Protein AF-A0A518BR42-F1 (afdb_monomer_lite)

pLDDT: mean 70.69, std 18.35, range [28.97, 94.81]

Structure (mmCIF, N/CA/C/O backbone):
data_AF-A0A518BR42-F1
#
_entry.id   AF-A0A518BR42-F1
#
loop_
_atom_site.group_PDB
_atom_site.id
_atom_site.type_symbol
_atom_site.label_atom_id
_atom_site.label_alt_id
_atom_site.label_comp_id
_atom_site.label_asym_id
_atom_site.label_entity_id
_atom_site.label_seq_id
_atom_site.pdbx_PDB_ins_code
_atom_site.Cartn_x
_atom_site.Cartn_y
_atom_site.Cartn_z
_atom_site.occupancy
_atom_site.B_iso_or_equiv
_atom_site.auth_seq_id
_atom_site.auth_comp_id
_atom_site.auth_asym_id
_atom_site.auth_atom_id
_atom_site.pdbx_PDB_model_num
ATOM 1 N N . MET A 1 1 ? -9.419 11.599 14.714 1.00 86.00 1 MET A N 1
ATOM 2 C CA . MET A 1 1 ? -9.204 10.206 15.109 1.00 86.00 1 MET A CA 1
ATOM 3 C C . MET A 1 1 ? -9.790 9.305 14.030 1.00 86.00 1 MET A C 1
ATOM 5 O O . MET A 1 1 ? -10.611 9.723 13.218 1.00 86.00 1 MET A O 1
ATOM 9 N N . LEU A 1 2 ? -9.273 8.090 13.933 1.00 90.69 2 LEU A N 1
ATOM 10 C CA . LEU A 1 2 ? -9.755 7.063 13.018 1.00 90.69 2 LEU A CA 1
ATOM 11 C C . LEU A 1 2 ? -10.076 5.840 13.858 1.00 90.69 2 LEU A C 1
ATOM 13 O O . LEU A 1 2 ? -9.297 5.489 14.736 1.00 90.69 2 LEU A O 1
ATOM 17 N N . ASN A 1 3 ? -11.188 5.174 13.595 1.00 94.81 3 ASN A N 1
ATOM 18 C CA . ASN A 1 3 ? -11.532 3.937 14.273 1.00 94.81 3 ASN A CA 1
ATOM 19 C C . ASN A 1 3 ? -11.554 2.803 13.255 1.00 94.81 3 ASN A C 1
ATOM 21 O O . ASN A 1 3 ? -12.390 2.790 12.351 1.00 94.81 3 ASN A O 1
ATOM 25 N N . LEU A 1 4 ? -10.633 1.852 13.381 1.00 93.62 4 LEU A N 1
ATOM 26 C CA . LEU A 1 4 ? -10.732 0.597 12.647 1.00 93.62 4 LEU A CA 1
ATOM 27 C C . LEU A 1 4 ? -11.960 -0.141 13.178 1.00 93.62 4 LEU A C 1
ATOM 29 O O . LEU A 1 4 ? -12.089 -0.277 14.386 1.00 93.62 4 LEU A O 1
ATOM 33 N N . ILE A 1 5 ? -12.854 -0.570 12.289 1.00 94.12 5 ILE A N 1
ATOM 34 C CA . ILE A 1 5 ? -14.054 -1.351 12.630 1.00 94.12 5 ILE A CA 1
ATOM 35 C C . ILE A 1 5 ? -13.811 -2.828 12.330 1.00 94.12 5 ILE A C 1
ATOM 37 O O . ILE A 1 5 ? -14.270 -3.716 13.049 1.00 94.12 5 ILE A O 1
ATOM 41 N N . ALA A 1 6 ? -13.124 -3.105 11.222 1.00 92.62 6 ALA A N 1
ATOM 42 C CA . ALA A 1 6 ? -12.854 -4.460 10.785 1.00 92.62 6 ALA A CA 1
ATOM 43 C C . ALA A 1 6 ? -11.711 -4.521 9.784 1.00 92.62 6 ALA A C 1
ATOM 45 O O . ALA A 1 6 ? -11.348 -3.525 9.161 1.00 92.62 6 ALA A O 1
ATOM 46 N N . SER A 1 7 ? -11.181 -5.718 9.568 1.00 92.50 7 SER A N 1
ATOM 47 C CA . SER A 1 7 ? -10.145 -5.947 8.557 1.00 92.50 7 SER A CA 1
ATOM 48 C C . SER A 1 7 ? -10.080 -7.398 8.099 1.00 92.50 7 SER A C 1
ATOM 50 O O . SER A 1 7 ? -10.305 -8.288 8.918 1.00 92.50 7 SER A O 1
ATOM 52 N N . SER A 1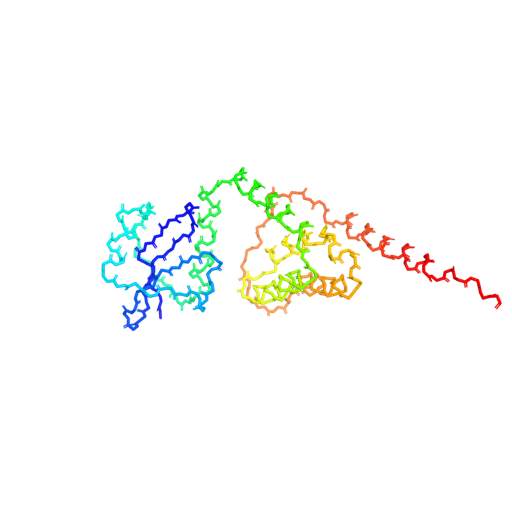 8 ? -9.637 -7.629 6.868 1.00 90.94 8 SER A N 1
ATOM 53 C CA . SER A 1 8 ? -9.153 -8.927 6.389 1.00 90.94 8 SER A CA 1
ATOM 54 C C . SER A 1 8 ? -7.619 -8.889 6.339 1.00 90.94 8 SER A C 1
ATOM 56 O O . SER A 1 8 ? -7.060 -8.246 5.447 1.00 90.94 8 SER A O 1
ATOM 58 N N . PRO A 1 9 ? -6.901 -9.544 7.274 1.00 84.31 9 PRO A N 1
ATOM 59 C CA . PRO A 1 9 ? -5.440 -9.592 7.238 1.00 84.31 9 PRO A CA 1
ATOM 60 C C . PRO A 1 9 ? -4.885 -10.288 5.989 1.00 84.31 9 PRO A C 1
ATOM 62 O O . PRO A 1 9 ? -3.830 -9.898 5.502 1.00 84.31 9 PRO A O 1
ATOM 65 N N . ALA A 1 10 ? -5.587 -11.283 5.438 1.00 79.75 10 ALA A N 1
ATOM 66 C CA . ALA A 1 10 ? -5.132 -12.008 4.251 1.00 79.75 10 ALA A CA 1
ATOM 67 C C . ALA A 1 10 ? -5.073 -11.097 3.012 1.00 79.75 10 ALA A C 1
ATOM 69 O O . ALA A 1 10 ? -4.060 -11.046 2.307 1.00 79.75 10 ALA A O 1
ATOM 70 N N . ASP A 1 11 ? -6.134 -10.320 2.793 1.00 82.50 11 ASP A N 1
ATOM 71 C CA . ASP A 1 11 ? -6.258 -9.429 1.634 1.00 82.50 11 ASP A CA 1
ATOM 72 C C . ASP A 1 11 ? -5.655 -8.044 1.901 1.00 82.50 11 ASP A C 1
ATOM 74 O O . ASP A 1 11 ? -5.312 -7.297 0.981 1.00 82.50 11 ASP A O 1
ATOM 78 N N . GLY A 1 12 ? -5.494 -7.698 3.179 1.00 82.69 12 GLY A N 1
ATOM 79 C CA . GLY A 1 12 ? -5.115 -6.370 3.639 1.00 82.69 12 GLY A CA 1
ATOM 80 C C . GLY A 1 12 ? -6.269 -5.371 3.617 1.00 82.69 12 GLY A C 1
ATOM 81 O O . GLY A 1 12 ? -6.022 -4.178 3.715 1.00 82.69 12 GLY A O 1
ATOM 82 N N . TRP A 1 13 ? -7.517 -5.787 3.440 1.00 91.12 13 TRP A N 1
ATOM 83 C CA . TRP A 1 13 ? -8.626 -4.833 3.395 1.00 91.12 13 TRP A CA 1
ATOM 84 C C . TRP A 1 13 ? -9.007 -4.383 4.805 1.00 91.12 13 TRP A C 1
ATOM 86 O O . TRP A 1 13 ? -8.859 -5.143 5.764 1.00 91.12 13 TRP A O 1
ATOM 96 N N . ALA A 1 14 ? -9.512 -3.161 4.946 1.00 91.88 14 ALA A N 1
ATOM 97 C CA . ALA A 1 14 ? -9.943 -2.624 6.233 1.00 91.88 14 ALA A CA 1
ATOM 98 C C . ALA A 1 14 ? -11.167 -1.723 6.100 1.00 91.88 14 ALA A C 1
ATOM 100 O O . ALA A 1 14 ? -11.315 -1.018 5.112 1.00 91.88 14 ALA A O 1
ATOM 101 N N . VAL A 1 15 ? -12.028 -1.730 7.111 1.00 93.50 15 VAL A N 1
ATOM 102 C CA . VAL A 1 15 ? -13.166 -0.819 7.238 1.00 93.50 15 VAL A CA 1
ATOM 103 C C . VAL A 1 15 ? -12.862 0.143 8.370 1.00 93.50 15 VAL A C 1
ATOM 105 O O . VAL A 1 15 ? -12.587 -0.292 9.490 1.00 93.50 15 VAL A O 1
ATOM 108 N N . VAL A 1 16 ? -12.901 1.440 8.083 1.00 93.50 16 VAL A N 1
ATOM 109 C CA . VAL A 1 16 ? -12.507 2.493 9.023 1.00 93.50 16 VAL A CA 1
ATOM 110 C C . VAL A 1 16 ? -13.598 3.541 9.109 1.00 93.50 16 VAL A C 1
ATOM 112 O O . VAL A 1 16 ? -14.197 3.890 8.098 1.00 93.50 16 VAL A O 1
ATOM 115 N N . ARG A 1 17 ? -13.841 4.042 10.317 1.00 94.44 17 ARG A N 1
ATOM 116 C CA . ARG A 1 17 ? -14.713 5.181 10.590 1.00 94.44 17 ARG A CA 1
ATOM 117 C C . ARG A 1 17 ? -13.880 6.405 10.950 1.00 94.44 17 ARG A C 1
ATOM 119 O O . ARG A 1 17 ? -13.029 6.314 11.833 1.00 94.44 17 ARG A O 1
ATOM 126 N N . ALA A 1 18 ? -14.118 7.525 10.283 1.00 90.19 18 ALA A N 1
ATOM 127 C CA . ALA A 1 18 ? -13.542 8.817 10.643 1.00 90.19 18 ALA A CA 1
ATOM 128 C C . ALA A 1 18 ? -14.384 9.530 11.721 1.00 90.19 18 ALA A C 1
ATOM 130 O O . ALA A 1 18 ? -15.493 9.101 12.044 1.00 90.19 18 ALA A O 1
ATOM 131 N N . ASP A 1 19 ? -13.846 10.601 12.312 1.00 86.62 19 ASP A N 1
ATOM 132 C CA . ASP A 1 19 ? -14.518 11.365 13.382 1.00 86.62 19 ASP A CA 1
ATOM 133 C C . ASP A 1 19 ? -15.851 11.987 12.958 1.00 86.62 19 ASP A C 1
ATOM 135 O O . ASP A 1 19 ? -16.748 12.150 13.781 1.00 86.62 19 ASP A O 1
ATOM 139 N N . ASP A 1 20 ? -15.983 12.332 11.680 1.00 87.44 20 ASP A N 1
ATOM 140 C CA . ASP A 1 20 ? -17.222 12.833 11.077 1.00 87.44 20 ASP A CA 1
ATOM 141 C C . ASP A 1 20 ? -18.300 11.743 10.925 1.00 87.44 20 ASP A C 1
ATOM 143 O O . ASP A 1 20 ? -19.424 12.025 10.508 1.00 87.44 20 ASP A O 1
ATOM 147 N N . GLY A 1 21 ? -17.981 10.502 11.304 1.00 87.44 21 GLY A N 1
ATOM 148 C CA . GLY A 1 21 ? -18.862 9.346 11.219 1.00 87.44 21 GLY A CA 1
ATOM 149 C C . GLY A 1 21 ? -18.829 8.646 9.863 1.00 87.44 21 GLY A C 1
ATOM 150 O O . GLY A 1 21 ? -19.491 7.615 9.715 1.00 87.44 21 GLY A O 1
ATOM 151 N N . GLU A 1 22 ? -18.055 9.145 8.897 1.00 90.38 22 GLU A N 1
ATOM 152 C CA . GLU A 1 22 ? -17.938 8.528 7.584 1.00 90.38 22 GLU A CA 1
ATOM 153 C C . GLU A 1 22 ? -17.231 7.175 7.689 1.00 90.38 22 GLU A C 1
ATOM 155 O O . GLU A 1 22 ? -16.214 7.031 8.372 1.00 90.38 22 GLU A O 1
ATOM 160 N N . VAL A 1 23 ? -17.787 6.161 7.023 1.00 92.38 23 VAL A N 1
ATOM 161 C CA . VAL A 1 23 ? -17.208 4.818 6.981 1.00 92.38 23 VAL A CA 1
ATOM 162 C C . VAL A 1 23 ? -16.651 4.557 5.594 1.00 92.38 23 VAL A C 1
ATOM 164 O O . VAL A 1 23 ? -17.379 4.631 4.609 1.00 92.38 23 VAL A O 1
ATOM 167 N N . SER A 1 24 ? -15.376 4.194 5.521 1.00 92.94 24 SER A N 1
ATOM 168 C CA . SER A 1 24 ? -14.690 3.917 4.262 1.00 92.94 24 SER A CA 1
ATOM 169 C C . SER A 1 24 ? -14.080 2.520 4.248 1.00 92.94 24 SER A C 1
ATOM 171 O O . SER A 1 24 ? -13.609 2.006 5.267 1.00 92.94 24 SER A O 1
ATOM 173 N N . LEU A 1 25 ? -14.056 1.922 3.061 1.00 91.12 25 LEU A N 1
ATOM 174 C CA . LEU A 1 25 ? -13.285 0.731 2.755 1.00 91.12 25 LEU A CA 1
ATOM 175 C C . LEU A 1 25 ? -11.897 1.136 2.273 1.00 91.12 25 LEU A C 1
ATOM 177 O O . LEU A 1 25 ? -11.736 1.946 1.361 1.00 91.12 25 LEU A O 1
ATOM 181 N N . LEU A 1 26 ? -10.895 0.521 2.878 1.00 88.00 26 LEU A N 1
ATOM 182 C CA . LEU A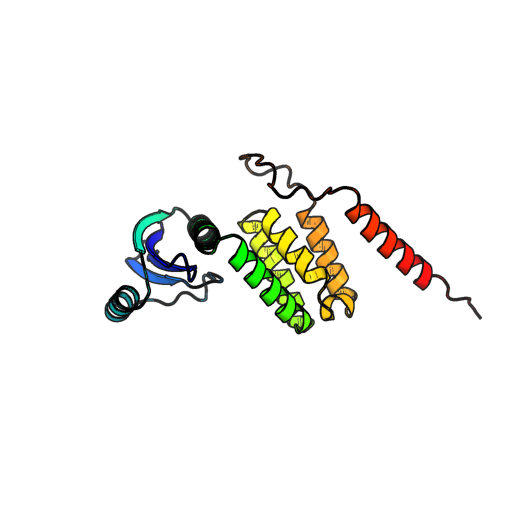 1 26 ? -9.496 0.705 2.559 1.00 88.00 26 LEU A CA 1
ATOM 183 C C . LEU A 1 26 ? -8.958 -0.560 1.913 1.00 88.00 26 LEU A C 1
ATOM 185 O O . LEU A 1 26 ? -9.146 -1.668 2.425 1.00 88.00 26 LEU A O 1
ATOM 189 N N . ARG A 1 27 ? -8.243 -0.380 0.806 1.00 84.88 27 ARG A N 1
ATOM 190 C CA . ARG A 1 27 ? -7.556 -1.451 0.088 1.00 84.88 27 ARG A CA 1
ATOM 191 C C . ARG A 1 27 ? -6.094 -1.050 -0.114 1.00 84.88 27 ARG A C 1
ATOM 193 O O . ARG A 1 27 ? -5.825 0.137 -0.296 1.00 84.88 27 ARG A O 1
ATOM 200 N N . PRO A 1 28 ? -5.143 -2.001 -0.092 1.00 77.69 28 PRO A N 1
ATOM 201 C CA . PRO A 1 28 ? -3.771 -1.726 -0.507 1.00 77.69 28 PRO A CA 1
ATOM 202 C C . PRO A 1 28 ? -3.760 -1.075 -1.904 1.00 77.69 28 PRO A C 1
ATOM 204 O O . PRO A 1 28 ? -4.494 -1.557 -2.769 1.00 77.69 28 PRO A O 1
ATOM 207 N N . PRO A 1 29 ? -2.947 -0.029 -2.154 1.00 75.19 29 PRO A N 1
ATOM 208 C CA . PRO A 1 29 ? -1.827 0.467 -1.342 1.00 75.19 29 PRO A CA 1
ATOM 209 C C . PRO A 1 29 ? -2.185 1.468 -0.220 1.00 75.19 29 PRO A C 1
ATOM 211 O O . PRO A 1 29 ? -1.276 2.035 0.379 1.00 75.19 29 PRO A O 1
ATOM 214 N N . TYR A 1 30 ? -3.468 1.632 0.118 1.00 77.56 30 TYR A N 1
ATOM 215 C CA . TYR A 1 30 ? -3.979 2.547 1.151 1.00 77.56 30 TYR A CA 1
ATOM 216 C C . TYR A 1 30 ? -3.712 4.027 0.864 1.00 77.56 30 TYR A C 1
ATOM 218 O O . TYR A 1 30 ? -3.384 4.798 1.773 1.00 77.56 30 TYR A O 1
ATOM 226 N N . ASP A 1 31 ? -3.873 4.430 -0.395 1.00 71.69 31 ASP A N 1
ATOM 227 C CA . ASP A 1 31 ? -3.895 5.847 -0.727 1.00 71.69 31 ASP A CA 1
ATOM 228 C C . ASP A 1 31 ? -5.136 6.500 -0.101 1.00 71.69 31 ASP A C 1
ATOM 230 O O . ASP A 1 31 ? -6.239 5.948 -0.100 1.00 71.69 31 ASP A O 1
ATOM 234 N N . SER A 1 32 ? -4.945 7.685 0.469 1.00 67.25 32 SER A N 1
ATOM 235 C CA . SER A 1 32 ? -6.038 8.499 0.982 1.00 67.25 32 SER A CA 1
ATOM 236 C C . SER A 1 32 ? -7.013 8.956 -0.105 1.00 67.25 32 SER A C 1
ATOM 238 O O . SER A 1 32 ? -8.184 9.158 0.208 1.00 67.25 32 SER A O 1
ATOM 240 N N . ALA A 1 33 ? -6.552 9.085 -1.354 1.00 70.25 33 ALA A N 1
ATOM 241 C CA . ALA A 1 33 ? -7.389 9.453 -2.493 1.00 70.25 33 ALA A CA 1
ATOM 242 C C . ALA A 1 33 ? -8.293 8.300 -2.966 1.00 70.25 33 ALA A C 1
ATOM 244 O O . ALA A 1 33 ? -9.379 8.547 -3.481 1.00 70.25 33 ALA A O 1
ATOM 245 N N . ASP A 1 34 ? -7.884 7.052 -2.726 1.00 69.44 34 ASP A N 1
ATOM 246 C CA . ASP A 1 34 ? -8.579 5.845 -3.195 1.00 69.44 34 ASP A CA 1
ATOM 247 C C . ASP A 1 34 ? -9.590 5.298 -2.169 1.00 69.44 34 ASP A C 1
ATOM 249 O O . ASP A 1 34 ? -9.994 4.132 -2.223 1.00 69.44 34 ASP A O 1
ATOM 253 N N . ARG A 1 35 ? -9.986 6.114 -1.184 1.00 78.69 35 ARG A N 1
ATOM 254 C CA . ARG A 1 35 ? -10.955 5.709 -0.161 1.00 78.69 35 ARG A CA 1
ATOM 255 C C . ARG A 1 35 ? -12.338 5.572 -0.781 1.00 78.69 35 ARG A C 1
ATOM 257 O O . ARG A 1 35 ? -12.889 6.524 -1.322 1.00 78.69 35 ARG A O 1
ATOM 264 N N . GLU A 1 36 ? -12.923 4.390 -0.635 1.00 85.75 36 GLU A N 1
ATOM 265 C CA . GLU A 1 36 ? -14.295 4.138 -1.063 1.00 85.75 36 GLU A CA 1
ATOM 266 C C . GLU A 1 36 ? -15.236 4.313 0.131 1.00 85.75 36 GLU A C 1
ATOM 268 O O . GLU A 1 36 ? -15.201 3.520 1.074 1.00 85.75 36 GLU A O 1
ATOM 273 N N . THR A 1 37 ? -16.081 5.342 0.110 1.00 90.38 37 THR A N 1
ATOM 274 C CA . THR A 1 37 ? -17.120 5.540 1.128 1.00 90.38 37 THR A CA 1
ATOM 275 C C . THR A 1 37 ? -18.166 4.434 1.038 1.00 90.38 37 THR A C 1
ATOM 277 O O . THR A 1 37 ? -18.744 4.177 -0.020 1.00 90.38 37 THR A O 1
ATOM 280 N N . LEU A 1 38 ? -18.442 3.780 2.163 1.00 87.44 38 LEU A N 1
ATOM 281 C CA . LEU A 1 38 ? -19.412 2.701 2.250 1.00 87.44 38 LEU A CA 1
ATOM 282 C C . LEU A 1 38 ? -20.773 3.216 2.714 1.00 87.44 38 LEU A C 1
ATOM 284 O O . LEU A 1 38 ? -20.909 3.854 3.755 1.00 87.44 38 LEU A O 1
ATOM 288 N N . THR A 1 39 ? -21.816 2.828 1.981 1.00 89.06 39 THR A N 1
ATOM 289 C CA . THR A 1 39 ? -23.192 2.883 2.490 1.00 89.06 39 THR A CA 1
ATOM 290 C C . THR A 1 39 ? -23.445 1.726 3.459 1.00 89.06 39 THR A C 1
ATOM 292 O O . THR A 1 39 ? -22.719 0.729 3.452 1.00 89.06 39 THR A O 1
ATOM 295 N N . SER A 1 40 ? -24.529 1.791 4.237 1.00 82.19 40 SER A N 1
ATOM 296 C CA . SER A 1 40 ? -24.944 0.700 5.136 1.00 82.19 40 SER A CA 1
ATOM 297 C C . SER A 1 40 ? -25.056 -0.648 4.410 1.00 82.19 40 SER A C 1
ATOM 299 O O . SER A 1 40 ? -24.576 -1.664 4.902 1.00 82.19 40 SER A O 1
ATOM 301 N N . SER A 1 41 ? -25.599 -0.644 3.188 1.00 81.44 41 SER A N 1
ATOM 302 C CA . SER A 1 41 ? -25.700 -1.848 2.353 1.00 81.44 41 SER A CA 1
ATOM 303 C C . SER A 1 41 ? -24.340 -2.378 1.872 1.00 81.44 41 SER A C 1
ATOM 305 O O . SER A 1 41 ? -24.149 -3.588 1.749 1.00 81.44 41 SER A O 1
ATOM 307 N N . GLY A 1 42 ? -23.373 -1.486 1.628 1.00 81.62 42 GLY A N 1
ATOM 308 C CA . GLY A 1 42 ? -21.997 -1.857 1.293 1.00 81.62 42 GLY A CA 1
ATOM 309 C C . GLY A 1 42 ? -21.282 -2.493 2.481 1.00 81.62 42 GLY A C 1
ATOM 310 O O . GLY A 1 42 ? -20.623 -3.516 2.323 1.00 81.62 42 GLY A O 1
ATOM 311 N N . LEU A 1 43 ? -21.492 -1.943 3.678 1.00 83.81 43 LEU A N 1
ATOM 312 C CA . LEU A 1 43 ? -20.952 -2.473 4.927 1.00 83.81 43 LEU A CA 1
ATOM 313 C C . LEU A 1 43 ? -21.416 -3.918 5.180 1.00 83.81 43 LEU A C 1
ATOM 315 O O . LEU A 1 43 ? -20.594 -4.795 5.437 1.00 83.81 43 LEU A O 1
ATOM 319 N N . GLU A 1 44 ? -22.719 -4.185 5.053 1.00 82.12 44 GLU A N 1
ATOM 320 C CA . GLU A 1 44 ? -23.277 -5.533 5.227 1.00 82.12 44 GLU A CA 1
ATOM 321 C C . GLU A 1 44 ? -22.684 -6.546 4.245 1.00 82.12 44 GLU A C 1
ATOM 323 O O . GLU A 1 44 ? -22.394 -7.681 4.628 1.00 82.12 44 GLU A O 1
ATOM 328 N N . ARG A 1 45 ? -22.487 -6.145 2.984 1.00 79.75 45 ARG A N 1
ATOM 329 C CA . ARG A 1 45 ? -21.888 -7.010 1.963 1.00 79.75 45 ARG A CA 1
ATOM 330 C C . ARG A 1 45 ? -20.435 -7.341 2.296 1.00 79.75 45 ARG A C 1
ATOM 332 O O . ARG A 1 45 ? -20.042 -8.501 2.240 1.00 79.75 45 ARG A O 1
ATOM 339 N N . VAL A 1 46 ? -19.661 -6.338 2.707 1.00 80.19 46 VAL A N 1
ATOM 340 C CA . VAL A 1 46 ? -18.258 -6.505 3.114 1.00 80.19 46 VAL A CA 1
ATOM 341 C C . VAL A 1 46 ? -18.135 -7.502 4.271 1.00 80.19 46 VAL A C 1
ATOM 343 O O . VAL A 1 46 ? -17.290 -8.395 4.221 1.00 80.19 46 VAL A O 1
ATOM 346 N N . PHE A 1 47 ? -19.011 -7.412 5.275 1.00 81.69 47 PHE A N 1
ATOM 347 C CA . PHE A 1 47 ? -19.005 -8.343 6.407 1.00 81.69 47 PHE A CA 1
ATOM 348 C C . PHE A 1 47 ? -19.473 -9.756 6.061 1.00 81.69 47 PHE A C 1
ATOM 350 O O . PHE A 1 47 ? -18.983 -10.716 6.651 1.00 81.69 47 PHE A O 1
ATOM 357 N N . ARG A 1 48 ? -20.409 -9.893 5.119 1.00 77.56 48 ARG A N 1
ATOM 358 C CA . ARG A 1 48 ? -20.952 -11.194 4.714 1.00 77.56 48 ARG A CA 1
ATOM 359 C C . ARG A 1 48 ? -19.976 -11.992 3.855 1.00 77.56 48 ARG A C 1
ATOM 361 O O . ARG A 1 48 ? -19.845 -13.196 4.054 1.00 77.56 48 ARG A O 1
ATOM 368 N N . ASP A 1 49 ? -19.291 -11.315 2.938 1.00 69.44 49 ASP A N 1
ATOM 369 C CA . ASP A 1 49 ? -18.550 -11.978 1.862 1.00 69.44 49 ASP A CA 1
ATOM 370 C C . ASP A 1 49 ? -17.023 -11.964 2.083 1.00 69.44 49 ASP A C 1
ATOM 372 O O . ASP A 1 49 ? -16.301 -12.738 1.460 1.00 69.44 49 ASP A O 1
ATOM 376 N N . GLY A 1 50 ? -16.504 -11.087 2.953 1.00 61.28 50 GLY A N 1
ATOM 377 C CA . GLY A 1 50 ? -15.105 -10.646 2.873 1.00 61.28 50 GLY A CA 1
ATOM 378 C C . GLY A 1 50 ? -14.108 -11.188 3.903 1.00 61.28 50 GLY A C 1
ATOM 379 O O . GLY A 1 50 ? -13.036 -10.606 4.036 1.00 61.28 50 GLY A O 1
ATOM 380 N N . GLY A 1 51 ? -14.421 -12.233 4.676 1.00 73.94 51 GLY A N 1
ATOM 381 C CA . GLY A 1 51 ? -13.468 -12.783 5.662 1.00 73.94 51 GLY A CA 1
ATOM 382 C C . GLY A 1 51 ? -12.982 -11.762 6.708 1.00 73.94 51 GLY A C 1
ATOM 383 O O . GLY A 1 51 ? -11.896 -11.904 7.271 1.00 73.94 51 GLY A O 1
ATOM 384 N N . PHE A 1 52 ? -13.767 -10.706 6.943 1.00 88.12 52 PHE A N 1
ATOM 385 C CA . PHE A 1 52 ? -13.413 -9.615 7.841 1.00 88.12 52 PHE A CA 1
ATOM 386 C C . PHE A 1 52 ? -13.505 -10.054 9.299 1.00 88.12 52 PHE A C 1
ATOM 388 O O . PHE A 1 52 ? -14.520 -10.578 9.755 1.00 88.12 52 PHE A O 1
ATOM 395 N N . LEU A 1 53 ? -12.456 -9.751 10.054 1.00 86.38 53 LEU A N 1
ATOM 396 C CA . LEU A 1 53 ? -12.449 -9.831 11.505 1.00 86.38 53 LEU A CA 1
ATOM 397 C C . LEU A 1 53 ? -12.890 -8.479 12.064 1.00 86.38 53 LEU A C 1
ATOM 399 O O . LEU A 1 53 ? -12.246 -7.460 11.795 1.00 86.38 53 LEU A O 1
ATOM 403 N N . VAL A 1 54 ? -13.990 -8.475 12.818 1.00 88.44 54 VAL A N 1
ATOM 404 C CA . VAL A 1 54 ? -14.497 -7.286 13.516 1.00 88.44 54 VAL A CA 1
ATOM 405 C C . VAL A 1 54 ? -13.553 -6.947 14.663 1.00 88.44 54 VAL A C 1
ATOM 407 O O . VAL A 1 54 ? -13.235 -7.804 15.488 1.00 88.44 54 VAL A O 1
ATOM 410 N N . ARG A 1 55 ? -13.101 -5.696 14.710 1.00 86.00 55 ARG A N 1
ATOM 411 C CA . ARG A 1 55 ? -12.269 -5.158 15.784 1.00 86.00 55 ARG A CA 1
ATOM 412 C C . ARG A 1 55 ? -12.368 -3.647 15.816 1.00 86.00 55 ARG A C 1
ATOM 414 O O . ARG A 1 55 ? -12.005 -2.994 14.846 1.00 86.00 55 ARG A O 1
ATOM 421 N N . GLU A 1 56 ? -12.806 -3.122 16.949 1.00 90.19 56 GLU A N 1
ATOM 422 C CA . GLU A 1 56 ? -12.878 -1.687 17.193 1.00 90.19 56 GLU A CA 1
ATOM 423 C C . GLU A 1 56 ? -11.573 -1.218 17.832 1.00 90.19 56 GLU A C 1
ATOM 425 O O . GLU A 1 56 ? -11.294 -1.530 18.990 1.00 90.19 56 GLU A O 1
ATOM 430 N N . MET A 1 57 ? -10.738 -0.522 17.059 1.00 93.88 57 MET A N 1
ATOM 431 C CA . MET A 1 57 ? -9.465 0.008 17.549 1.00 93.88 57 MET A CA 1
ATOM 432 C C . MET A 1 57 ? -9.260 1.457 17.100 1.00 93.88 57 MET A C 1
ATOM 434 O O . MET A 1 57 ? -9.226 1.714 15.890 1.00 93.88 57 MET A O 1
ATOM 438 N N . PRO A 1 58 ? -9.054 2.392 18.044 1.00 94.69 58 PRO A N 1
ATOM 439 C CA . PRO A 1 58 ? -8.781 3.779 17.716 1.00 94.69 58 PRO A CA 1
ATOM 440 C C . PRO A 1 58 ? -7.334 3.972 17.246 1.00 94.69 58 PRO A C 1
ATOM 442 O O . PRO A 1 58 ? -6.400 3.332 17.730 1.00 94.69 58 PRO A O 1
ATOM 445 N N . PHE A 1 59 ? -7.161 4.910 16.323 1.00 91.44 59 PHE A N 1
ATOM 446 C CA . PHE A 1 59 ? -5.891 5.355 15.774 1.00 91.44 59 PHE A CA 1
ATOM 447 C C . PHE A 1 59 ? -5.847 6.884 15.733 1.00 91.44 59 PHE A C 1
ATOM 449 O O . PHE A 1 59 ? -6.750 7.549 15.220 1.00 91.44 59 PHE A O 1
ATOM 456 N N . GLU A 1 60 ? -4.745 7.438 16.232 1.00 87.06 60 GLU A N 1
ATOM 457 C CA . GLU A 1 60 ? -4.499 8.885 16.274 1.00 87.06 60 GLU A CA 1
ATOM 458 C C . GLU A 1 60 ? -4.190 9.470 14.890 1.00 87.06 60 GLU A C 1
ATOM 460 O O . GLU A 1 60 ? -4.397 10.654 14.635 1.00 87.06 60 GLU 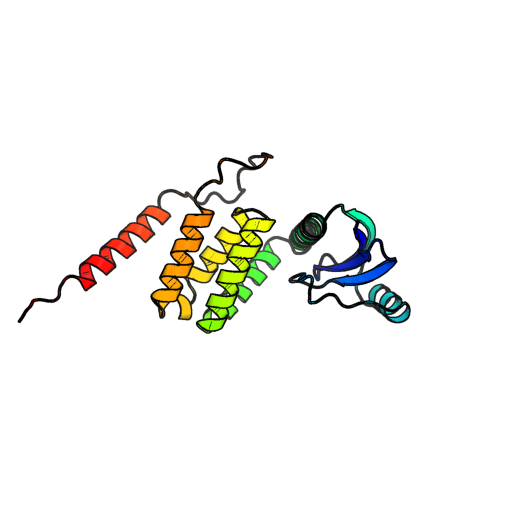A O 1
ATOM 465 N N . SER A 1 61 ? -3.688 8.643 13.970 1.00 83.19 61 SER A N 1
ATOM 466 C CA . SER A 1 61 ? -3.248 9.092 12.651 1.00 83.19 61 SER A CA 1
ATOM 467 C C . SER A 1 61 ? -3.479 8.051 11.564 1.00 83.19 61 SER A C 1
ATOM 469 O O . SER A 1 61 ? -3.467 6.845 11.810 1.00 83.19 61 SER A O 1
ATOM 471 N N . TRP A 1 62 ? -3.587 8.520 10.321 1.00 81.19 62 TRP A N 1
ATOM 472 C CA . TRP A 1 62 ? -3.633 7.649 9.145 1.00 81.19 62 TRP A CA 1
ATOM 473 C C . TRP A 1 62 ? -2.388 6.765 9.027 1.00 81.19 62 TRP A C 1
ATOM 475 O O . TRP A 1 62 ? -2.485 5.571 8.755 1.00 81.19 62 TRP A O 1
ATOM 485 N N . SER A 1 63 ? -1.211 7.336 9.289 1.00 75.06 63 SER A N 1
ATOM 486 C CA . SER A 1 63 ? 0.059 6.615 9.213 1.00 75.06 63 SER A CA 1
ATOM 487 C C . SER A 1 63 ? 0.134 5.449 10.203 1.00 75.06 63 SER A C 1
ATOM 489 O O . SER A 1 63 ? 0.593 4.370 9.834 1.00 75.06 63 SER A O 1
ATOM 491 N N . SER A 1 64 ? -0.357 5.625 11.436 1.00 78.62 64 SER A N 1
ATOM 492 C CA . SER A 1 64 ? -0.356 4.561 12.453 1.00 78.62 64 SER A CA 1
ATOM 493 C C . SER A 1 64 ? -1.313 3.413 12.108 1.00 78.62 64 SER A C 1
ATOM 495 O O . SER A 1 64 ? -0.956 2.241 12.266 1.00 78.62 64 SER A O 1
ATOM 497 N N . LEU A 1 65 ? -2.488 3.740 11.563 1.00 86.12 65 LEU A N 1
ATOM 498 C CA . LEU A 1 65 ? -3.447 2.773 11.032 1.00 86.12 65 LEU A CA 1
ATOM 499 C C . LEU A 1 65 ? -2.830 1.954 9.888 1.00 86.12 65 LEU A C 1
ATOM 501 O O . LEU A 1 65 ? -2.798 0.725 9.955 1.00 86.12 65 LEU A O 1
ATOM 505 N N . VAL A 1 66 ? -2.298 2.622 8.861 1.00 82.56 66 VAL A N 1
ATOM 506 C CA . VAL A 1 66 ? -1.713 1.959 7.684 1.00 82.56 66 VAL A CA 1
ATOM 507 C C . VAL A 1 66 ? -0.532 1.071 8.078 1.00 82.56 66 VAL A C 1
ATOM 509 O O . VAL A 1 66 ? -0.460 -0.080 7.646 1.00 82.56 66 VAL A O 1
ATOM 512 N N . ALA A 1 67 ? 0.359 1.550 8.952 1.00 76.88 67 ALA A N 1
ATOM 513 C CA . ALA A 1 67 ? 1.480 0.753 9.449 1.00 76.88 67 ALA A CA 1
ATOM 514 C C . ALA A 1 67 ? 1.013 -0.534 10.153 1.00 76.88 67 ALA A C 1
ATOM 516 O O . ALA A 1 67 ? 1.618 -1.596 9.976 1.00 76.88 67 ALA A O 1
ATOM 517 N N . THR A 1 68 ? -0.085 -0.456 10.909 1.00 83.19 68 THR A N 1
ATOM 518 C CA . THR A 1 68 ? -0.675 -1.608 11.601 1.00 83.19 68 THR A CA 1
ATOM 519 C C . THR A 1 68 ? -1.257 -2.617 10.616 1.00 83.19 68 THR A C 1
ATOM 521 O O . THR A 1 68 ? -0.908 -3.795 10.690 1.00 83.19 68 THR A O 1
ATOM 524 N N . LEU A 1 69 ? -2.046 -2.161 9.639 1.00 83.56 69 LEU A N 1
ATOM 525 C CA . LEU A 1 69 ? -2.626 -3.027 8.606 1.00 83.56 69 LEU A CA 1
ATOM 526 C C . LEU A 1 69 ? -1.546 -3.740 7.780 1.00 83.56 69 LEU A C 1
ATOM 528 O O . LEU A 1 69 ? -1.651 -4.936 7.507 1.00 83.56 69 LEU A O 1
ATOM 532 N N . ILE A 1 70 ? -0.465 -3.034 7.429 1.00 80.12 70 ILE A N 1
ATOM 533 C CA . ILE A 1 70 ? 0.676 -3.618 6.710 1.00 80.12 70 ILE A CA 1
ATOM 534 C C . ILE A 1 70 ? 1.360 -4.700 7.550 1.00 80.12 70 ILE A C 1
ATOM 536 O O . ILE A 1 70 ? 1.694 -5.763 7.021 1.00 80.12 70 ILE A O 1
ATOM 540 N N . ARG A 1 71 ? 1.598 -4.438 8.841 1.00 80.75 71 ARG A N 1
ATOM 541 C CA . ARG A 1 71 ? 2.229 -5.408 9.745 1.00 80.75 71 ARG A CA 1
ATOM 542 C C . ARG A 1 71 ? 1.393 -6.6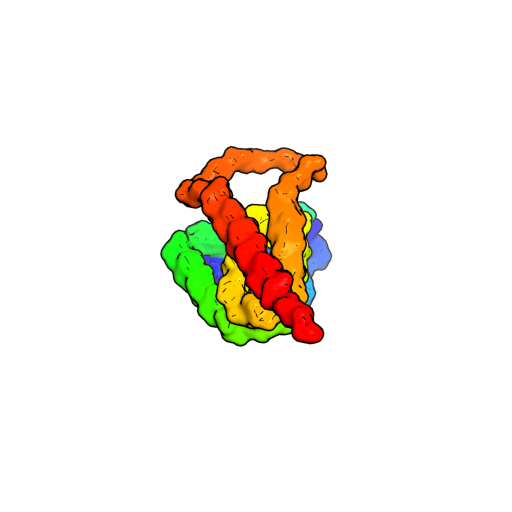80 9.844 1.00 80.75 71 ARG A C 1
ATOM 544 O O . ARG A 1 71 ? 1.915 -7.766 9.625 1.00 80.75 71 ARG A O 1
ATOM 551 N N . GLU A 1 72 ? 0.106 -6.540 10.114 1.00 83.44 72 GLU A N 1
ATOM 552 C CA . GLU A 1 72 ? -0.790 -7.681 10.321 1.00 83.44 72 GLU A CA 1
ATOM 553 C C . GLU A 1 72 ? -0.984 -8.493 9.047 1.00 83.44 72 GLU A C 1
ATOM 555 O O . GLU A 1 72 ? -1.010 -9.721 9.090 1.00 83.44 72 GLU A O 1
ATOM 560 N N . ARG A 1 73 ? -1.030 -7.828 7.888 1.00 82.19 73 ARG A N 1
ATOM 561 C CA . ARG A 1 73 ? -1.032 -8.518 6.599 1.00 82.19 73 ARG A CA 1
ATOM 562 C C . ARG A 1 73 ? 0.225 -9.359 6.401 1.00 82.19 73 ARG A C 1
ATOM 564 O O . ARG A 1 73 ? 0.143 -10.487 5.923 1.00 82.19 73 ARG A O 1
ATOM 571 N N . ARG A 1 74 ? 1.398 -8.830 6.761 1.00 75.50 74 ARG A N 1
ATOM 572 C CA . ARG A 1 74 ? 2.663 -9.579 6.673 1.00 75.50 74 ARG A CA 1
ATOM 573 C C . ARG A 1 74 ? 2.661 -10.793 7.593 1.00 75.50 74 ARG A C 1
ATOM 575 O O . ARG A 1 74 ? 3.074 -11.868 7.171 1.00 75.50 74 ARG A O 1
ATOM 582 N N . GLU A 1 75 ? 2.181 -10.622 8.818 1.00 78.69 75 GLU A N 1
ATOM 583 C CA . GLU A 1 75 ? 2.060 -11.710 9.790 1.00 78.69 75 GLU A CA 1
ATOM 584 C C . GLU A 1 75 ? 1.085 -12.794 9.303 1.00 78.69 75 GLU A C 1
ATOM 586 O O . GLU A 1 75 ? 1.394 -13.978 9.403 1.00 78.69 75 GLU A O 1
ATOM 591 N N . ALA A 1 76 ? -0.041 -12.403 8.697 1.00 80.25 76 ALA A N 1
ATOM 592 C CA . ALA A 1 76 ? -1.055 -13.328 8.192 1.00 80.25 76 ALA A CA 1
ATOM 593 C C . ALA A 1 76 ? -0.644 -14.080 6.914 1.00 80.25 76 ALA A C 1
ATOM 595 O O . ALA A 1 76 ? -1.018 -15.238 6.736 1.00 80.25 76 ALA A O 1
ATOM 596 N N . LEU A 1 77 ? 0.108 -13.443 6.009 1.00 75.38 77 LEU A N 1
ATOM 597 C CA . LEU A 1 77 ? 0.581 -14.090 4.778 1.00 75.38 77 LEU A CA 1
ATOM 598 C C . LEU A 1 77 ? 1.651 -15.155 5.054 1.00 75.38 77 LEU A C 1
ATOM 600 O O . LEU A 1 77 ? 1.737 -16.136 4.314 1.00 75.38 77 LEU A O 1
ATOM 604 N N . GLY A 1 78 ? 2.448 -14.974 6.108 1.00 72.06 78 GLY A N 1
ATOM 605 C CA . GLY A 1 78 ? 3.596 -15.826 6.396 1.00 72.06 78 GLY A CA 1
ATOM 606 C C . GLY A 1 78 ? 4.771 -15.599 5.427 1.00 72.06 78 GLY A C 1
ATOM 607 O O . GLY A 1 78 ? 4.625 -14.956 4.381 1.00 72.06 78 GLY A O 1
ATOM 608 N N . PRO A 1 79 ? 5.969 -16.105 5.769 1.00 66.00 79 PRO A N 1
ATOM 609 C CA . PRO A 1 79 ? 7.199 -15.835 5.023 1.00 66.00 79 PRO A CA 1
ATOM 610 C C . PRO A 1 79 ? 7.142 -16.337 3.573 1.00 66.00 79 PRO A C 1
ATOM 612 O O . PRO A 1 79 ? 7.534 -15.606 2.668 1.00 66.00 79 PRO A O 1
ATOM 615 N N . ASP A 1 80 ? 6.571 -17.519 3.334 1.00 67.81 80 ASP A N 1
ATOM 616 C CA . ASP A 1 80 ? 6.559 -18.151 2.008 1.00 67.81 80 ASP A CA 1
ATOM 617 C C . ASP A 1 80 ? 5.710 -17.373 0.993 1.00 67.81 80 ASP A C 1
ATOM 619 O O . ASP A 1 80 ? 6.116 -17.164 -0.153 1.00 67.81 80 ASP A O 1
ATOM 623 N N . ARG A 1 81 ? 4.529 -16.886 1.404 1.00 65.88 81 ARG A N 1
ATOM 624 C CA . ARG A 1 81 ? 3.678 -16.071 0.520 1.00 65.88 81 ARG A CA 1
ATOM 625 C C . ARG A 1 81 ? 4.239 -14.671 0.327 1.00 65.88 81 ARG A C 1
ATOM 627 O O . ARG A 1 81 ? 4.062 -14.107 -0.749 1.00 65.88 81 ARG A O 1
ATOM 634 N N . LEU A 1 82 ? 4.915 -14.113 1.333 1.00 61.97 82 LEU A N 1
ATOM 635 C CA . LEU A 1 82 ? 5.627 -12.843 1.186 1.00 61.97 82 LEU A CA 1
ATOM 636 C C . LEU A 1 82 ? 6.777 -12.963 0.187 1.00 61.97 82 LEU A C 1
ATOM 638 O O . LEU A 1 82 ? 6.938 -12.079 -0.651 1.00 61.97 82 LEU A O 1
ATOM 642 N N . GLU A 1 83 ? 7.533 -14.059 0.229 1.00 61.44 83 GLU A N 1
ATOM 643 C CA . GLU A 1 83 ? 8.592 -14.322 -0.743 1.00 61.44 83 GLU A CA 1
ATOM 644 C C . GLU A 1 83 ? 8.017 -14.520 -2.152 1.00 61.44 83 GLU A C 1
ATOM 646 O O . GLU A 1 83 ? 8.503 -13.913 -3.106 1.00 61.44 83 GLU A O 1
ATOM 651 N N . ALA A 1 84 ? 6.937 -15.294 -2.294 1.00 64.88 84 ALA A N 1
ATOM 652 C CA . ALA A 1 84 ? 6.256 -15.474 -3.575 1.00 64.88 84 ALA A CA 1
ATOM 653 C C . ALA A 1 84 ? 5.705 -14.149 -4.135 1.00 64.88 84 ALA A C 1
ATOM 655 O O . ALA A 1 84 ? 5.868 -13.866 -5.321 1.00 64.88 84 ALA A O 1
ATOM 656 N N . ALA A 1 85 ? 5.107 -13.308 -3.287 1.00 65.31 85 ALA A N 1
ATOM 657 C CA . ALA A 1 85 ? 4.621 -11.986 -3.671 1.00 65.31 85 ALA A CA 1
ATOM 658 C C . ALA A 1 85 ? 5.767 -11.044 -4.067 1.00 65.31 85 ALA A C 1
ATOM 660 O O . ALA A 1 85 ? 5.640 -10.312 -5.046 1.00 65.31 85 ALA A O 1
ATOM 661 N N . ALA A 1 86 ? 6.898 -11.088 -3.356 1.00 64.88 86 ALA A N 1
ATOM 662 C CA . ALA A 1 86 ? 8.090 -10.321 -3.707 1.00 64.88 86 ALA A CA 1
ATOM 663 C C . ALA A 1 86 ? 8.671 -10.767 -5.059 1.00 64.88 86 ALA A C 1
ATOM 665 O O . ALA A 1 86 ? 8.992 -9.922 -5.892 1.00 64.88 86 ALA A O 1
ATOM 666 N N . ARG A 1 87 ? 8.738 -12.080 -5.317 1.00 64.75 87 ARG A N 1
ATOM 667 C CA . ARG A 1 87 ? 9.153 -12.632 -6.617 1.00 64.75 87 ARG A CA 1
ATOM 668 C C . ARG A 1 87 ? 8.201 -12.217 -7.738 1.00 64.75 87 ARG A C 1
ATOM 670 O O . ARG A 1 87 ? 8.658 -11.778 -8.785 1.00 64.75 87 ARG A O 1
ATOM 677 N N . ALA A 1 88 ? 6.890 -12.296 -7.518 1.00 67.88 88 ALA A N 1
ATOM 678 C CA . ALA A 1 88 ? 5.899 -11.861 -8.500 1.00 67.88 88 ALA A CA 1
ATOM 679 C C . ALA A 1 88 ? 6.003 -10.355 -8.789 1.00 67.88 88 ALA A C 1
ATOM 681 O O . ALA A 1 88 ? 5.983 -9.945 -9.946 1.00 67.88 88 ALA A O 1
ATOM 682 N N . ALA A 1 89 ? 6.180 -9.532 -7.751 1.00 67.88 89 ALA A N 1
ATOM 683 C CA . ALA A 1 89 ? 6.418 -8.102 -7.909 1.00 67.88 89 ALA A CA 1
ATOM 684 C C . ALA A 1 89 ? 7.693 -7.831 -8.721 1.00 67.88 89 ALA A C 1
ATOM 686 O O . ALA A 1 89 ? 7.692 -6.958 -9.583 1.00 67.88 89 ALA A O 1
ATOM 687 N N . PHE A 1 90 ? 8.752 -8.611 -8.504 1.00 67.06 90 PHE A N 1
ATOM 688 C CA . PHE A 1 90 ? 9.987 -8.515 -9.276 1.00 67.06 90 PHE A CA 1
ATOM 689 C C . PHE A 1 90 ? 9.782 -8.851 -10.761 1.00 67.06 90 PHE A C 1
ATOM 691 O O . PHE A 1 90 ? 10.266 -8.123 -11.622 1.00 67.06 90 PHE A O 1
ATOM 698 N N . GLU A 1 91 ? 9.015 -9.896 -11.084 1.00 69.62 91 GLU A N 1
ATOM 699 C CA . GLU A 1 91 ? 8.668 -10.210 -12.480 1.00 69.62 91 GLU A CA 1
ATOM 700 C C . GLU A 1 91 ? 7.857 -9.088 -13.145 1.00 69.62 91 GLU A C 1
ATOM 702 O O . GLU A 1 91 ? 8.101 -8.757 -14.303 1.00 69.62 91 GLU A O 1
ATOM 707 N N . VAL A 1 92 ? 6.951 -8.436 -12.409 1.00 74.88 92 VAL A N 1
ATOM 708 C CA . VAL A 1 92 ? 6.221 -7.260 -12.914 1.00 74.88 92 VAL A CA 1
ATOM 709 C C . VAL A 1 92 ? 7.174 -6.090 -13.172 1.00 74.88 92 VAL A C 1
ATOM 711 O O . VAL A 1 92 ? 7.078 -5.437 -14.210 1.00 74.88 92 VAL A O 1
ATOM 714 N N . LEU A 1 93 ? 8.134 -5.847 -12.274 1.00 73.69 93 LEU A N 1
ATOM 715 C CA . LEU A 1 93 ? 9.135 -4.788 -12.439 1.00 73.69 93 LEU A CA 1
ATOM 716 C C . LEU A 1 93 ? 10.048 -5.016 -13.649 1.00 73.69 93 LEU A C 1
ATOM 718 O O . LEU A 1 93 ? 10.479 -4.044 -14.267 1.00 73.69 93 LEU A O 1
ATOM 722 N N . LYS A 1 94 ? 10.292 -6.270 -14.050 1.00 74.69 94 LYS A N 1
ATOM 723 C CA . LYS A 1 94 ? 11.041 -6.563 -15.282 1.00 74.69 94 LYS A CA 1
ATOM 724 C C . LYS A 1 94 ? 10.348 -6.057 -16.545 1.00 74.69 94 LYS A C 1
ATOM 726 O O . LYS A 1 94 ? 11.023 -5.772 -17.530 1.00 74.69 94 LYS A O 1
ATOM 731 N N . MET A 1 95 ? 9.021 -5.966 -16.518 1.00 79.44 95 MET A N 1
ATOM 732 C CA . MET A 1 95 ? 8.202 -5.507 -17.640 1.00 79.44 95 MET A CA 1
ATOM 733 C C . MET A 1 95 ? 7.822 -4.025 -17.529 1.00 79.44 95 MET A C 1
ATOM 735 O O . MET A 1 95 ? 7.152 -3.502 -18.419 1.00 79.44 95 MET A O 1
ATOM 739 N N . ALA A 1 96 ? 8.215 -3.353 -16.445 1.00 83.00 96 ALA A N 1
ATOM 740 C CA . ALA A 1 96 ? 7.841 -1.971 -16.198 1.00 83.00 96 ALA A CA 1
ATOM 741 C C . ALA A 1 96 ? 8.565 -1.012 -17.153 1.00 83.00 96 ALA A C 1
ATOM 743 O O . ALA A 1 96 ? 9.751 -1.169 -17.443 1.00 83.00 96 ALA A O 1
ATOM 744 N N . THR A 1 97 ? 7.856 0.013 -17.618 1.00 86.88 97 THR A N 1
ATOM 745 C CA . THR A 1 97 ? 8.426 1.099 -18.422 1.00 86.88 97 THR A CA 1
ATOM 746 C C . THR A 1 97 ? 9.184 2.101 -17.550 1.00 86.88 97 THR A C 1
ATOM 748 O O . THR A 1 97 ? 8.970 2.183 -16.338 1.00 86.88 97 THR A O 1
ATOM 751 N N . SER A 1 98 ? 10.028 2.928 -18.171 1.00 84.50 98 SER A N 1
ATOM 752 C CA . SER A 1 98 ? 10.750 4.015 -17.495 1.00 84.50 98 SER A CA 1
ATOM 753 C C . SER A 1 98 ? 9.824 4.933 -16.683 1.00 84.50 98 SER A C 1
ATOM 755 O O . SER A 1 98 ? 10.130 5.267 -15.540 1.00 84.50 98 SER A O 1
ATOM 757 N N . ASP A 1 99 ? 8.650 5.283 -17.214 1.00 83.06 99 ASP A N 1
ATOM 758 C CA . ASP A 1 99 ? 7.686 6.138 -16.509 1.00 83.06 99 ASP A CA 1
ATOM 759 C C . ASP A 1 99 ? 7.064 5.447 -15.290 1.00 83.06 99 ASP A C 1
ATOM 761 O O . ASP A 1 99 ? 6.882 6.069 -14.241 1.00 83.06 99 ASP A O 1
ATOM 765 N N . GLN A 1 100 ? 6.782 4.145 -15.390 1.00 81.00 100 GLN A N 1
ATOM 766 C CA . GLN A 1 100 ? 6.273 3.361 -14.263 1.00 81.00 100 GLN A CA 1
ATOM 767 C C . GLN A 1 100 ? 7.319 3.266 -13.150 1.00 81.00 100 GLN A C 1
ATOM 769 O O . GLN A 1 100 ? 6.995 3.493 -11.982 1.00 81.00 100 GLN A O 1
ATOM 774 N N . ILE A 1 101 ? 8.579 3.001 -13.510 1.00 84.88 101 ILE A N 1
ATOM 775 C CA . ILE A 1 101 ? 9.711 2.997 -12.577 1.00 84.88 101 ILE A CA 1
ATOM 776 C C . ILE A 1 101 ? 9.866 4.366 -11.904 1.00 84.88 101 ILE A C 1
ATOM 778 O O . ILE A 1 101 ? 9.963 4.422 -10.678 1.00 84.88 101 ILE A O 1
ATOM 782 N N . ARG A 1 102 ? 9.792 5.471 -12.658 1.00 85.38 102 ARG A N 1
ATOM 783 C CA . ARG A 1 102 ? 9.837 6.832 -12.097 1.00 85.38 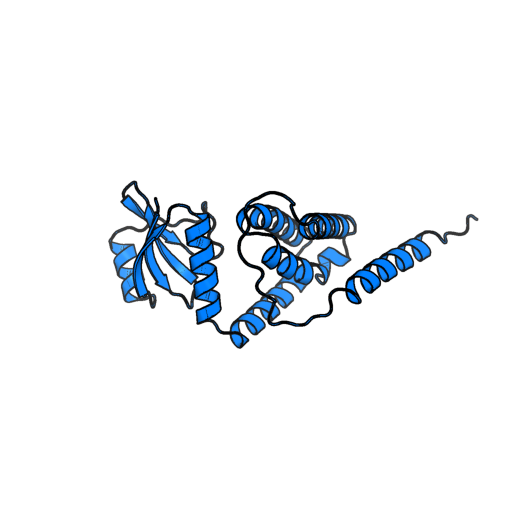102 ARG A CA 1
ATOM 784 C C . ARG A 1 102 ? 8.724 7.062 -11.073 1.00 85.38 102 ARG A C 1
ATOM 786 O O . ARG A 1 102 ? 8.975 7.566 -9.980 1.00 85.38 102 ARG A O 1
ATOM 793 N N . GLY A 1 103 ? 7.505 6.617 -11.383 1.00 82.75 103 GLY A N 1
ATOM 794 C CA . GLY A 1 103 ? 6.379 6.655 -10.448 1.00 82.75 103 GLY A CA 1
ATOM 795 C C . GLY A 1 103 ? 6.618 5.824 -9.180 1.00 82.75 103 GLY A C 1
ATOM 796 O O . GLY A 1 103 ? 6.242 6.239 -8.084 1.00 82.75 103 GLY A O 1
ATOM 797 N N . HIS A 1 104 ? 7.276 4.666 -9.290 1.00 83.12 104 HIS A N 1
ATOM 798 C CA . HIS A 1 104 ? 7.670 3.870 -8.124 1.00 83.12 104 HIS A CA 1
ATOM 799 C C . HIS A 1 104 ? 8.733 4.565 -7.265 1.00 83.12 104 HIS A C 1
ATOM 801 O O . HIS A 1 104 ? 8.589 4.571 -6.043 1.00 83.12 104 HIS A O 1
ATOM 807 N N . LEU A 1 105 ? 9.745 5.192 -7.871 1.00 85.12 105 LEU A N 1
ATOM 808 C CA . LEU A 1 105 ? 10.767 5.958 -7.148 1.00 85.12 105 LEU A CA 1
ATOM 809 C C . LEU A 1 105 ? 10.161 7.152 -6.394 1.00 85.12 105 LEU A C 1
ATOM 811 O O . LEU A 1 105 ? 10.474 7.357 -5.221 1.00 85.12 105 LEU A O 1
ATOM 815 N N . ALA A 1 106 ? 9.241 7.892 -7.023 1.00 83.44 106 ALA A N 1
ATOM 816 C CA . ALA A 1 106 ? 8.544 9.010 -6.384 1.00 83.44 106 ALA A CA 1
ATOM 817 C C . ALA A 1 106 ? 7.737 8.561 -5.152 1.00 83.44 106 ALA A C 1
ATOM 819 O O . ALA A 1 106 ? 7.896 9.123 -4.067 1.00 83.44 106 ALA A O 1
ATOM 820 N N . ARG A 1 107 ? 6.946 7.485 -5.291 1.00 79.00 107 ARG A N 1
ATOM 821 C CA . ARG A 1 107 ? 6.181 6.897 -4.177 1.00 79.00 107 ARG A CA 1
ATOM 822 C C . ARG A 1 107 ? 7.078 6.381 -3.056 1.00 79.00 107 ARG A C 1
ATOM 824 O O . ARG A 1 107 ? 6.724 6.503 -1.889 1.00 79.00 107 ARG A O 1
ATOM 831 N N . LEU A 1 108 ? 8.240 5.810 -3.381 1.00 79.56 108 LEU A N 1
ATOM 832 C CA . LEU A 1 108 ? 9.200 5.359 -2.370 1.00 79.56 108 LEU A CA 1
ATOM 833 C C . LEU A 1 108 ? 9.799 6.519 -1.588 1.00 79.56 108 LEU A C 1
ATOM 835 O O . LEU A 1 108 ? 9.920 6.418 -0.367 1.00 79.56 108 LEU A O 1
ATOM 839 N N . ARG A 1 109 ? 10.138 7.617 -2.267 1.00 78.50 109 ARG A N 1
ATOM 840 C CA . ARG A 1 109 ? 10.620 8.830 -1.608 1.00 78.50 109 ARG A CA 1
ATOM 841 C C . ARG A 1 109 ? 9.574 9.357 -0.625 1.00 78.50 109 ARG A C 1
ATOM 843 O O . ARG A 1 109 ? 9.903 9.567 0.537 1.00 78.50 109 ARG A O 1
ATOM 850 N N . GLU A 1 110 ? 8.313 9.456 -1.033 1.00 72.44 110 GLU A N 1
ATOM 851 C CA . GLU A 1 110 ? 7.215 9.877 -0.152 1.00 72.44 110 GLU A CA 1
ATOM 852 C C . GLU A 1 110 ? 6.983 8.907 1.022 1.00 72.44 110 GLU A C 1
ATOM 854 O O . GLU A 1 110 ? 6.960 9.315 2.185 1.00 72.44 110 GLU A O 1
ATOM 859 N N . ALA A 1 111 ? 6.901 7.603 0.751 1.00 66.56 111 ALA A N 1
ATOM 860 C CA . ALA A 1 111 ? 6.684 6.585 1.778 1.00 66.56 111 ALA A CA 1
ATOM 861 C C . ALA A 1 111 ? 7.830 6.523 2.803 1.00 66.56 111 ALA A C 1
ATOM 863 O O . ALA A 1 111 ? 7.592 6.289 3.993 1.00 66.56 111 ALA A O 1
ATOM 864 N N . SER A 1 112 ? 9.069 6.764 2.365 1.00 68.31 112 SER A N 1
ATOM 865 C CA . SER A 1 112 ? 10.242 6.785 3.241 1.00 68.31 112 SER A CA 1
ATOM 866 C C . SER A 1 112 ? 10.214 7.919 4.268 1.00 68.31 112 SER A C 1
ATOM 868 O O . SER A 1 112 ? 10.672 7.724 5.396 1.00 68.31 112 SER A O 1
ATOM 870 N N . LEU A 1 113 ? 9.601 9.056 3.919 1.00 61.19 113 LEU A N 1
ATOM 871 C CA . LEU A 1 113 ? 9.386 10.183 4.828 1.00 61.19 113 LEU A CA 1
ATOM 872 C C . LEU A 1 113 ? 8.336 9.856 5.902 1.00 61.19 113 LEU A C 1
ATOM 874 O O . LEU A 1 113 ? 8.418 10.370 7.016 1.00 61.19 113 LEU A O 1
ATOM 878 N N . ALA A 1 114 ? 7.365 8.992 5.583 1.00 52.97 114 ALA A N 1
ATOM 879 C CA . ALA A 1 114 ? 6.237 8.670 6.456 1.00 52.97 114 ALA A CA 1
ATOM 880 C C . ALA A 1 114 ? 6.467 7.459 7.381 1.00 52.97 114 ALA A C 1
ATOM 882 O O . ALA A 1 114 ? 5.980 7.460 8.510 1.00 52.97 114 ALA A O 1
ATOM 883 N N . SER A 1 115 ? 7.170 6.418 6.914 1.00 52.41 115 SER A N 1
ATOM 884 C CA . SER A 1 115 ? 7.231 5.103 7.591 1.00 52.41 115 SER A CA 1
ATOM 885 C C . SER A 1 115 ? 8.645 4.622 7.953 1.00 52.41 115 SER A C 1
ATOM 887 O O . SER A 1 115 ? 8.808 3.511 8.462 1.00 52.41 115 SER A O 1
ATOM 889 N N . GLY A 1 116 ? 9.674 5.442 7.713 1.00 56.06 116 GLY A N 1
ATOM 890 C CA . GLY A 1 116 ? 11.077 5.090 7.947 1.00 56.06 116 GLY A CA 1
ATOM 891 C C . GLY A 1 116 ? 11.742 4.368 6.766 1.00 56.06 116 GLY A C 1
ATOM 892 O O . GLY A 1 116 ? 11.093 3.859 5.852 1.00 56.06 116 GLY A O 1
ATOM 893 N N . THR A 1 117 ? 13.077 4.326 6.773 1.00 63.81 117 THR A N 1
ATOM 894 C CA . THR A 1 117 ? 13.889 4.009 5.580 1.00 63.81 117 THR A CA 1
ATOM 895 C C . THR A 1 117 ? 14.020 2.514 5.263 1.00 63.81 117 THR A C 1
ATOM 897 O O . THR A 1 117 ? 14.292 2.150 4.121 1.00 63.81 117 THR A O 1
ATOM 900 N N . GLY A 1 118 ? 13.788 1.618 6.230 1.00 60.00 118 GLY A N 1
ATOM 901 C CA . GLY A 1 118 ? 14.107 0.188 6.093 1.00 60.00 118 GLY A CA 1
ATOM 902 C C . GLY A 1 118 ? 13.302 -0.570 5.027 1.00 60.00 118 GLY A C 1
ATOM 903 O O . GLY A 1 118 ? 13.868 -1.370 4.285 1.00 60.00 118 GLY A O 1
ATOM 904 N N . GLN A 1 119 ? 11.991 -0.325 4.908 1.00 61.53 119 GLN A N 1
ATOM 905 C CA . GLN A 1 119 ? 11.186 -0.941 3.839 1.00 61.53 119 GLN A CA 1
ATOM 906 C C . GLN A 1 119 ? 11.454 -0.295 2.478 1.00 61.53 119 GLN A C 1
ATOM 908 O O . GLN A 1 119 ? 11.510 -1.004 1.475 1.00 61.53 119 GLN A O 1
ATOM 913 N N . ALA A 1 120 ? 11.655 1.025 2.448 1.00 66.44 120 ALA A N 1
ATOM 914 C CA . ALA A 1 120 ? 11.941 1.755 1.220 1.00 66.44 120 ALA A CA 1
ATOM 915 C C . ALA A 1 120 ? 13.245 1.269 0.568 1.00 66.44 120 ALA A C 1
ATOM 917 O O . ALA A 1 120 ? 13.266 1.037 -0.636 1.00 66.44 120 ALA A O 1
ATOM 918 N N . GLN A 1 121 ? 14.291 1.002 1.361 1.00 66.62 121 GLN A N 1
ATOM 919 C CA . GLN A 1 121 ? 15.550 0.430 0.867 1.00 66.62 121 GLN A CA 1
ATOM 920 C C . GLN A 1 121 ? 15.373 -0.956 0.232 1.00 66.62 121 GLN A C 1
ATOM 922 O O . GLN A 1 121 ? 15.989 -1.241 -0.790 1.00 66.62 121 GLN A O 1
ATOM 927 N N . LEU A 1 122 ? 14.537 -1.826 0.811 1.00 65.81 122 LEU A N 1
ATOM 928 C CA . LEU A 1 122 ? 14.305 -3.170 0.266 1.00 65.81 122 LEU A CA 1
ATOM 929 C C . LEU A 1 122 ? 13.609 -3.119 -1.096 1.00 65.81 122 LEU A C 1
ATOM 931 O O . LEU A 1 122 ? 14.008 -3.825 -2.018 1.00 65.81 122 LEU A O 1
ATOM 935 N N . VAL A 1 123 ? 12.589 -2.270 -1.230 1.00 72.12 123 VAL A N 1
ATOM 936 C CA . VAL A 1 123 ? 11.878 -2.100 -2.504 1.00 72.12 123 VAL A CA 1
ATOM 937 C C . VAL A 1 123 ? 12.769 -1.402 -3.529 1.00 72.12 123 VAL A C 1
ATOM 939 O O . VAL A 1 123 ? 12.793 -1.806 -4.687 1.00 72.12 123 VAL A O 1
ATOM 942 N N . LEU A 1 124 ? 13.551 -0.404 -3.110 1.00 76.06 124 LEU A N 1
ATOM 943 C CA . LEU A 1 124 ? 14.494 0.280 -3.989 1.00 76.06 124 LEU A CA 1
ATOM 944 C C . LEU A 1 124 ? 15.570 -0.673 -4.512 1.00 76.06 124 LEU A C 1
ATOM 946 O O . LEU A 1 124 ? 15.869 -0.659 -5.699 1.00 76.06 124 LEU A O 1
ATOM 950 N N . ARG A 1 125 ? 16.075 -1.575 -3.667 1.00 71.75 125 ARG A N 1
ATOM 951 C CA . ARG A 1 125 ? 17.013 -2.618 -4.087 1.00 71.75 125 ARG A CA 1
ATOM 952 C C . ARG A 1 125 ? 16.407 -3.571 -5.117 1.00 71.75 125 ARG A C 1
ATOM 954 O O . ARG A 1 125 ? 17.093 -3.927 -6.062 1.00 71.75 125 ARG A O 1
ATOM 961 N N . ALA A 1 126 ? 15.131 -3.928 -4.977 1.00 69.81 126 ALA A N 1
ATOM 962 C CA . ALA A 1 126 ? 14.428 -4.728 -5.981 1.00 69.81 126 ALA A CA 1
ATOM 963 C C . ALA A 1 126 ? 14.224 -3.972 -7.310 1.00 69.81 126 ALA A C 1
ATOM 965 O O . ALA A 1 126 ? 14.212 -4.591 -8.370 1.00 69.81 126 ALA A O 1
ATOM 966 N N . LEU A 1 127 ? 14.088 -2.641 -7.272 1.00 77.62 127 LEU A N 1
ATOM 967 C CA . LEU A 1 127 ? 13.981 -1.811 -8.476 1.00 77.62 127 LEU A CA 1
ATOM 968 C C . LEU A 1 127 ? 15.302 -1.693 -9.243 1.00 77.62 127 LEU A C 1
ATOM 970 O O . LEU A 1 127 ? 15.260 -1.535 -10.460 1.00 77.62 127 LEU A O 1
ATOM 974 N N . LEU A 1 128 ? 16.457 -1.781 -8.571 1.00 78.00 128 LEU A N 1
ATOM 975 C CA . LEU A 1 128 ? 17.773 -1.645 -9.217 1.00 78.00 128 LEU A CA 1
ATOM 976 C C . LEU A 1 128 ? 18.044 -2.716 -10.284 1.00 78.00 128 LEU A C 1
ATOM 978 O O . LEU A 1 128 ? 18.835 -2.480 -11.195 1.00 78.00 128 LEU A O 1
ATOM 982 N N . ASP A 1 129 ? 17.359 -3.855 -10.208 1.00 73.56 129 ASP A N 1
ATOM 983 C CA . ASP A 1 129 ? 17.478 -4.935 -11.187 1.00 73.56 129 ASP A CA 1
ATOM 984 C C . ASP A 1 129 ? 16.478 -4.808 -12.358 1.00 73.56 129 ASP A C 1
ATOM 986 O O . ASP A 1 129 ? 16.456 -5.656 -13.255 1.00 73.56 129 ASP A O 1
ATOM 990 N N . ALA A 1 130 ? 15.631 -3.770 -12.381 1.00 79.94 130 ALA A N 1
ATOM 991 C CA . ALA A 1 130 ? 14.653 -3.572 -13.447 1.00 79.94 130 ALA A CA 1
ATOM 992 C C . ALA A 1 130 ? 15.343 -3.170 -14.774 1.00 79.94 130 ALA A C 1
ATOM 994 O O . ALA A 1 130 ? 16.090 -2.186 -14.799 1.00 79.94 130 ALA A O 1
ATOM 995 N N . PRO A 1 131 ? 15.061 -3.842 -15.913 1.00 79.12 131 PRO A N 1
ATOM 996 C CA . PRO A 1 131 ? 15.699 -3.550 -17.199 1.00 79.12 131 PRO A CA 1
ATOM 997 C C . PRO A 1 131 ? 15.524 -2.103 -17.664 1.00 79.12 131 PRO A C 1
ATOM 999 O O . PRO A 1 131 ? 16.467 -1.511 -18.180 1.00 79.12 131 PRO A O 1
ATOM 1002 N N . ALA A 1 132 ? 14.345 -1.510 -17.446 1.00 79.50 132 ALA A N 1
ATOM 1003 C CA . ALA A 1 132 ? 14.086 -0.117 -17.807 1.00 79.50 132 ALA A CA 1
ATOM 1004 C C . ALA A 1 132 ? 14.921 0.879 -16.986 1.00 79.50 132 ALA A C 1
ATOM 1006 O O . ALA A 1 132 ? 15.337 1.906 -17.513 1.00 79.50 132 ALA A O 1
ATOM 1007 N N . LEU A 1 133 ? 15.212 0.559 -15.720 1.00 82.38 133 LEU A N 1
ATOM 1008 C CA . LEU A 1 133 ? 16.077 1.374 -14.866 1.00 82.38 133 LEU A CA 1
ATOM 1009 C C . LEU A 1 133 ? 17.544 1.252 -15.305 1.00 82.38 133 LEU A C 1
ATOM 1011 O O . LEU A 1 133 ? 18.259 2.246 -15.358 1.00 82.38 133 LEU A O 1
ATOM 1015 N N . LEU A 1 134 ? 17.977 0.046 -15.684 1.00 81.31 134 LEU A N 1
ATOM 1016 C CA . LEU A 1 134 ? 19.323 -0.209 -16.211 1.00 81.31 134 LEU A CA 1
ATOM 1017 C C . LEU A 1 134 ? 19.565 0.435 -17.586 1.00 81.31 134 LEU A C 1
ATOM 1019 O O . LEU A 1 134 ? 20.699 0.797 -17.897 1.00 81.31 134 LEU A O 1
ATOM 1023 N N . ALA A 1 135 ? 18.520 0.561 -18.407 1.00 82.88 135 ALA A N 1
ATOM 1024 C CA . ALA A 1 135 ? 18.590 1.139 -19.747 1.00 82.88 135 ALA A CA 1
ATOM 1025 C C . ALA A 1 135 ? 18.546 2.679 -19.765 1.00 82.88 135 ALA A C 1
ATOM 1027 O O . ALA A 1 135 ? 18.913 3.275 -20.777 1.00 82.88 135 ALA A O 1
ATOM 1028 N N . ASP A 1 136 ? 18.117 3.323 -18.674 1.00 87.00 136 ASP A N 1
ATOM 1029 C CA . ASP A 1 136 ? 17.966 4.777 -18.568 1.00 87.00 136 ASP A CA 1
ATOM 1030 C C . ASP A 1 136 ? 18.939 5.361 -17.518 1.00 87.00 136 ASP A C 1
ATOM 1032 O O . ASP A 1 136 ? 18.697 5.270 -16.308 1.00 87.00 136 ASP A O 1
ATOM 1036 N N . PRO A 1 137 ? 20.042 6.006 -17.952 1.00 84.56 137 PRO A N 1
ATOM 1037 C CA . PRO A 1 137 ? 21.030 6.588 -17.045 1.00 84.56 137 PRO A CA 1
ATOM 1038 C C . PRO A 1 137 ? 20.473 7.667 -16.106 1.00 84.56 137 PRO A C 1
ATOM 1040 O O . PRO A 1 137 ? 21.023 7.871 -15.020 1.00 84.56 137 PRO A O 1
ATOM 1043 N N . ALA A 1 138 ? 19.412 8.377 -16.504 1.00 83.69 138 ALA A N 1
ATOM 1044 C CA . ALA A 1 138 ? 18.788 9.390 -15.660 1.00 83.69 138 ALA A CA 1
ATOM 1045 C C . ALA A 1 138 ? 18.006 8.729 -14.518 1.00 83.69 138 ALA A C 1
ATOM 1047 O O . ALA A 1 138 ? 18.191 9.102 -13.359 1.00 83.69 138 ALA A O 1
ATOM 1048 N N . LEU A 1 139 ? 17.231 7.681 -14.815 1.00 83.06 139 LEU A N 1
ATOM 1049 C CA . LEU A 1 139 ? 16.521 6.907 -13.790 1.00 83.06 139 LEU A CA 1
ATOM 1050 C C . LEU A 1 139 ? 17.467 6.184 -12.834 1.00 83.06 139 LEU A C 1
ATOM 1052 O O . LEU A 1 139 ? 17.225 6.170 -11.627 1.00 83.06 139 LEU A O 1
ATOM 1056 N N . MET A 1 140 ? 18.565 5.625 -13.345 1.00 83.75 140 MET A N 1
ATOM 1057 C CA . MET A 1 140 ? 19.594 5.024 -12.497 1.00 83.75 140 MET A CA 1
ATOM 1058 C C . MET A 1 140 ? 20.174 6.052 -11.514 1.00 83.75 140 MET A C 1
ATOM 1060 O O . MET A 1 140 ? 20.347 5.759 -10.331 1.00 83.75 140 MET A O 1
ATOM 1064 N N . ARG A 1 141 ? 20.423 7.284 -11.978 1.00 83.81 141 ARG A N 1
ATOM 1065 C CA . ARG A 1 141 ? 20.888 8.381 -11.120 1.00 83.81 141 ARG A CA 1
ATOM 1066 C C . ARG A 1 141 ? 19.849 8.754 -10.063 1.00 83.81 141 ARG A C 1
ATOM 1068 O O . ARG A 1 141 ? 20.214 8.929 -8.905 1.00 83.81 141 ARG A O 1
ATOM 1075 N N . GLU A 1 142 ? 18.574 8.849 -10.432 1.00 84.69 142 GLU A N 1
ATOM 1076 C CA . GLU A 1 142 ? 17.485 9.113 -9.481 1.00 84.69 142 GLU A CA 1
ATOM 1077 C C . GLU A 1 142 ? 17.397 8.031 -8.394 1.00 84.69 142 GLU A C 1
ATOM 1079 O O . GLU A 1 142 ? 17.299 8.350 -7.207 1.00 84.69 142 GLU A O 1
ATOM 1084 N N . ALA A 1 143 ? 17.492 6.757 -8.778 1.00 84.38 143 ALA A N 1
ATOM 1085 C CA . ALA A 1 143 ? 17.467 5.637 -7.844 1.00 84.38 143 ALA A CA 1
ATOM 1086 C C . ALA A 1 143 ? 18.697 5.611 -6.923 1.00 84.38 143 ALA A C 1
ATOM 1088 O O . ALA A 1 143 ? 18.559 5.357 -5.727 1.00 84.38 143 ALA A O 1
ATOM 1089 N N . ALA A 1 144 ? 19.884 5.923 -7.450 1.00 80.88 144 ALA A N 1
ATOM 1090 C CA . ALA A 1 144 ? 21.111 6.029 -6.664 1.00 80.88 144 ALA A CA 1
ATOM 1091 C C . ALA A 1 144 ? 21.047 7.178 -5.643 1.00 80.88 144 ALA A C 1
ATOM 1093 O O . ALA A 1 144 ? 21.418 6.990 -4.484 1.00 80.88 144 ALA A O 1
ATOM 1094 N N . LEU A 1 145 ? 20.522 8.343 -6.041 1.00 84.12 145 LEU A N 1
ATOM 1095 C CA . LEU A 1 145 ? 20.300 9.472 -5.132 1.00 84.12 145 LEU A CA 1
ATOM 1096 C C . LEU A 1 145 ? 19.329 9.097 -4.013 1.00 84.12 145 LEU A C 1
ATOM 1098 O O . LEU A 1 145 ? 19.615 9.350 -2.846 1.00 84.12 145 LEU A O 1
ATOM 1102 N N . LEU A 1 146 ? 18.224 8.428 -4.348 1.00 82.94 146 LEU A N 1
ATOM 1103 C CA . LEU A 1 146 ? 17.273 7.958 -3.347 1.00 82.94 146 LEU A CA 1
ATOM 1104 C C . LEU A 1 146 ? 17.898 6.900 -2.419 1.00 82.94 146 LEU A C 1
ATOM 1106 O O . LEU A 1 146 ? 17.679 6.942 -1.214 1.00 82.94 146 LEU A O 1
ATOM 1110 N N . MET A 1 147 ? 18.724 5.982 -2.932 1.00 81.56 147 MET A N 1
ATOM 1111 C CA . MET A 1 147 ? 19.463 5.023 -2.097 1.00 81.56 147 MET A CA 1
ATOM 1112 C C . MET A 1 147 ? 20.384 5.738 -1.108 1.00 81.56 147 MET A C 1
ATOM 1114 O O . MET A 1 147 ? 20.409 5.371 0.066 1.00 81.56 147 MET A O 1
ATOM 1118 N N . ALA A 1 148 ? 21.109 6.763 -1.563 1.00 79.12 148 ALA A N 1
ATOM 1119 C CA . ALA A 1 148 ? 21.979 7.565 -0.712 1.00 79.12 148 ALA A CA 1
ATOM 1120 C C . ALA A 1 148 ? 21.177 8.318 0.362 1.00 79.12 148 ALA A C 1
ATOM 1122 O O . ALA A 1 148 ? 21.531 8.233 1.534 1.00 79.12 148 ALA A O 1
ATOM 1123 N N . GLU A 1 149 ? 20.064 8.963 -0.014 1.00 79.75 149 GLU A N 1
ATOM 1124 C CA . GLU A 1 149 ? 19.131 9.639 0.907 1.00 79.75 149 GLU A CA 1
ATOM 1125 C C . GLU A 1 149 ? 18.594 8.696 1.992 1.00 79.75 149 GLU A C 1
ATOM 1127 O O . GLU A 1 149 ? 18.444 9.087 3.148 1.00 79.75 149 GLU A O 1
ATOM 1132 N N . LEU A 1 150 ? 18.305 7.443 1.630 1.00 72.81 150 LEU A N 1
ATOM 1133 C CA . LEU A 1 150 ? 17.806 6.438 2.564 1.00 72.81 150 LEU A CA 1
ATOM 1134 C C . LEU A 1 150 ? 18.912 5.819 3.425 1.00 72.81 150 LEU A C 1
ATOM 1136 O O . LEU A 1 150 ? 18.606 5.290 4.498 1.00 72.81 150 LEU A O 1
ATOM 1140 N N . ALA A 1 151 ? 20.156 5.801 2.943 1.00 68.12 151 ALA A N 1
ATOM 1141 C CA . ALA A 1 151 ? 21.313 5.240 3.636 1.00 68.12 151 ALA A CA 1
ATOM 1142 C C . ALA A 1 151 ? 21.892 6.201 4.681 1.00 68.12 151 ALA A C 1
ATOM 1144 O O . ALA A 1 151 ? 22.451 5.738 5.678 1.00 68.12 151 ALA A O 1
ATOM 1145 N N . THR A 1 152 ? 21.732 7.516 4.502 1.00 60.97 152 THR A N 1
ATOM 1146 C CA . THR A 1 152 ? 22.076 8.497 5.531 1.00 60.97 152 THR A CA 1
ATOM 1147 C C . THR A 1 152 ? 21.139 8.330 6.731 1.00 60.97 152 THR A C 1
ATOM 1149 O O . THR A 1 152 ? 19.930 8.544 6.620 1.00 60.97 152 THR A O 1
ATOM 1152 N N . PRO A 1 153 ? 21.658 7.968 7.918 1.00 51.34 153 PRO A N 1
ATOM 1153 C CA . PRO A 1 153 ? 20.842 7.950 9.115 1.00 51.34 153 PRO A CA 1
ATOM 1154 C C . PRO A 1 153 ? 20.429 9.390 9.405 1.00 51.34 153 PRO A C 1
ATOM 1156 O O . PRO A 1 153 ? 21.287 10.234 9.684 1.00 51.34 153 PRO A O 1
ATOM 1159 N N . VAL A 1 154 ? 19.126 9.672 9.351 1.00 49.31 154 VAL A N 1
ATOM 1160 C CA . VAL A 1 154 ? 18.561 10.935 9.831 1.00 49.31 154 VAL A CA 1
ATOM 1161 C C . VAL A 1 154 ? 18.840 11.009 11.334 1.00 49.31 154 VAL A C 1
ATOM 1163 O O . VAL A 1 154 ? 18.086 10.495 12.160 1.00 49.31 154 VAL A O 1
ATOM 1166 N N . HIS A 1 155 ? 19.977 11.604 11.697 1.00 37.38 155 HIS A N 1
ATOM 1167 C CA . HIS A 1 155 ? 20.321 11.944 13.070 1.00 37.38 155 HIS A CA 1
ATOM 1168 C C . HIS A 1 155 ? 19.385 13.065 13.517 1.00 37.38 155 HIS A C 1
ATOM 1170 O O . HIS A 1 155 ? 19.707 14.244 13.421 1.00 37.38 155 HIS A O 1
ATOM 1176 N N . GLY A 1 156 ? 18.192 12.682 13.962 1.00 37.41 156 GLY A N 1
ATOM 1177 C CA . GLY A 1 156 ? 17.223 13.606 14.529 1.00 37.41 156 GLY A CA 1
ATOM 1178 C C . GLY A 1 156 ? 15.806 13.359 14.044 1.00 37.41 156 GLY A C 1
ATOM 1179 O O . GLY A 1 156 ? 15.283 14.148 13.269 1.00 37.41 156 GLY A O 1
ATOM 1180 N N . ARG A 1 157 ? 15.170 12.294 14.539 1.00 35.59 157 ARG A N 1
ATOM 1181 C CA . ARG A 1 157 ? 13.759 12.296 14.968 1.00 35.59 157 ARG A CA 1
ATOM 1182 C C . ARG A 1 157 ? 13.438 10.961 15.638 1.00 35.59 157 ARG A C 1
ATOM 1184 O O . ARG A 1 157 ? 13.376 9.934 14.984 1.00 35.59 157 ARG A O 1
ATOM 1191 N N . HIS A 1 158 ? 13.296 11.047 16.960 1.00 30.98 158 HIS A N 1
ATOM 1192 C CA . HIS A 1 158 ? 12.714 10.095 17.908 1.00 30.98 158 HIS A CA 1
ATOM 1193 C C . HIS A 1 158 ? 13.053 8.607 17.748 1.00 30.98 158 HIS A C 1
ATOM 1195 O O . HIS A 1 158 ? 12.558 7.898 16.879 1.00 30.98 158 HIS A O 1
ATOM 1201 N N . GLY A 1 159 ? 13.877 8.131 18.685 1.00 37.34 159 GLY A N 1
ATOM 1202 C CA . GLY A 1 159 ? 14.229 6.730 18.814 1.00 37.34 159 GLY A CA 1
ATOM 1203 C C . GLY A 1 159 ? 13.037 5.830 19.119 1.00 37.34 159 GLY A C 1
ATOM 1204 O O . GLY A 1 159 ? 12.112 6.224 19.820 1.00 37.34 159 GLY A O 1
ATOM 1205 N N . LEU A 1 160 ? 13.136 4.595 18.631 1.00 32.66 160 LEU A N 1
ATOM 1206 C CA . LEU A 1 160 ? 12.749 3.380 19.339 1.00 32.66 160 LEU A CA 1
ATOM 1207 C C . LEU A 1 160 ? 13.322 2.163 18.596 1.00 32.66 160 LEU A C 1
ATOM 1209 O O . LEU A 1 160 ? 13.097 1.967 17.408 1.00 32.66 160 LEU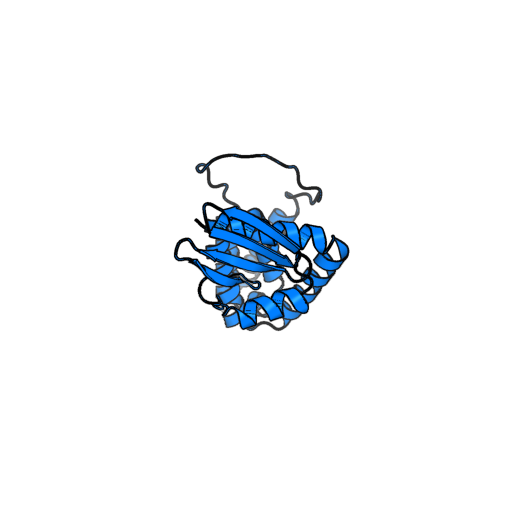 A O 1
ATOM 1213 N N . ALA A 1 161 ? 14.053 1.358 19.367 1.00 32.28 161 ALA A N 1
ATOM 1214 C CA . ALA A 1 161 ? 14.364 -0.053 19.167 1.00 32.28 161 ALA A CA 1
ATOM 1215 C C . ALA A 1 161 ? 15.118 -0.469 17.888 1.00 32.28 161 ALA A C 1
ATOM 1217 O O . ALA A 1 161 ? 14.560 -0.903 16.882 1.00 32.28 161 ALA A O 1
ATOM 1218 N N . SER A 1 162 ? 16.438 -0.528 18.051 1.00 36.91 162 SER A N 1
ATOM 1219 C CA . SER A 1 162 ? 17.288 -1.582 17.505 1.00 36.91 162 SER A CA 1
ATOM 1220 C C . SER A 1 162 ? 16.647 -2.971 17.674 1.00 36.91 162 SER A C 1
ATOM 1222 O O . SER A 1 162 ? 16.725 -3.598 18.729 1.00 36.91 162 SER A O 1
ATOM 1224 N N . ARG A 1 163 ? 16.048 -3.495 16.604 1.00 31.83 163 ARG A N 1
ATOM 1225 C CA . ARG A 1 163 ? 15.884 -4.939 16.414 1.00 31.83 163 ARG A CA 1
ATOM 1226 C C . ARG A 1 163 ? 16.809 -5.368 15.290 1.00 31.83 163 ARG A C 1
ATOM 1228 O O . ARG A 1 163 ? 16.614 -5.010 14.133 1.00 31.83 163 ARG A O 1
ATOM 1235 N N . GLN A 1 164 ? 17.849 -6.098 15.685 1.00 30.31 164 GLN A N 1
ATOM 1236 C CA . GLN A 1 164 ? 18.700 -6.879 14.799 1.00 30.31 164 GLN A CA 1
ATOM 1237 C C . GLN A 1 164 ? 17.817 -7.672 13.830 1.00 30.31 164 GLN A C 1
ATOM 1239 O O . GLN A 1 164 ? 16.961 -8.453 14.245 1.00 30.31 164 GLN A O 1
ATOM 1244 N N . SER A 1 165 ? 18.005 -7.424 12.537 1.00 33.16 165 SER A N 1
ATOM 1245 C CA . SER A 1 165 ? 17.329 -8.143 11.468 1.00 33.16 165 SER A CA 1
ATOM 1246 C C . SER A 1 165 ? 17.710 -9.621 11.505 1.00 33.16 165 SER A C 1
ATOM 1248 O O . SER A 1 165 ? 18.889 -9.963 11.465 1.00 33.16 165 SER A O 1
ATOM 1250 N N . ALA A 1 166 ? 16.700 -10.489 11.478 1.00 30.53 166 ALA A N 1
ATOM 1251 C CA . ALA A 1 166 ? 16.802 -11.942 11.315 1.00 30.53 166 ALA A CA 1
ATOM 1252 C C . ALA A 1 166 ? 17.288 -12.390 9.914 1.00 30.53 166 ALA A C 1
ATOM 1254 O O . ALA A 1 166 ? 17.130 -13.544 9.537 1.00 30.53 166 ALA A O 1
ATOM 1255 N N . TRP A 1 167 ? 17.895 -11.489 9.143 1.00 32.16 167 TRP A N 1
ATOM 1256 C CA . TRP A 1 167 ? 18.499 -11.773 7.846 1.00 32.16 167 TRP A CA 1
ATOM 1257 C C . TRP A 1 167 ? 19.918 -11.223 7.864 1.00 32.16 167 TRP A C 1
ATOM 1259 O O . TRP A 1 167 ? 20.161 -10.048 7.587 1.00 32.16 167 TRP A O 1
ATOM 1269 N N . GLY A 1 168 ? 20.853 -12.082 8.268 1.00 28.97 168 GLY A N 1
ATOM 1270 C CA . GLY A 1 168 ? 22.282 -11.810 8.237 1.00 28.97 168 GLY A CA 1
ATOM 1271 C C . GLY A 1 168 ? 22.787 -11.733 6.800 1.00 28.97 168 GLY A C 1
ATOM 1272 O O . GLY A 1 168 ? 23.360 -12.690 6.295 1.00 28.97 168 GLY A O 1
ATOM 1273 N N . VAL A 1 169 ? 22.594 -10.591 6.145 1.00 36.19 169 VAL A N 1
ATOM 1274 C CA . VAL A 1 169 ? 23.307 -10.257 4.909 1.00 36.19 169 VAL A CA 1
ATOM 1275 C C . VAL A 1 169 ? 24.385 -9.247 5.279 1.00 36.19 169 VAL A C 1
ATOM 1277 O O . VAL A 1 169 ? 24.091 -8.129 5.705 1.00 36.19 169 VAL A O 1
ATOM 1280 N N . ARG A 1 170 ? 25.645 -9.690 5.191 1.00 34.97 170 ARG A N 1
ATOM 1281 C CA . ARG A 1 170 ? 26.853 -8.890 5.434 1.00 34.97 170 ARG A CA 1
ATOM 1282 C C . ARG A 1 170 ? 26.789 -7.613 4.583 1.00 34.97 170 ARG A C 1
ATOM 1284 O O . ARG A 1 170 ? 26.889 -7.690 3.364 1.00 34.97 170 ARG A O 1
ATOM 1291 N N . ARG A 1 171 ? 26.597 -6.461 5.234 1.00 41.66 171 ARG A N 1
ATOM 1292 C CA . ARG A 1 171 ? 26.414 -5.142 4.599 1.00 41.66 171 ARG A CA 1
ATOM 1293 C C . ARG A 1 171 ? 27.658 -4.620 3.880 1.00 41.66 171 ARG A C 1
ATOM 1295 O O . ARG A 1 171 ? 27.516 -3.838 2.950 1.00 41.66 171 ARG A O 1
ATOM 1302 N N . ASP A 1 172 ? 28.842 -5.089 4.253 1.00 39.97 172 ASP A N 1
ATOM 1303 C CA . ASP A 1 172 ? 30.066 -4.378 3.872 1.00 39.97 172 ASP A CA 1
ATOM 1304 C C . ASP A 1 172 ? 30.644 -4.830 2.519 1.00 39.97 172 ASP A C 1
ATOM 1306 O O . ASP A 1 172 ? 31.293 -4.054 1.837 1.00 39.97 172 ASP A O 1
ATOM 1310 N N . SER A 1 173 ? 30.357 -6.048 2.043 1.00 44.06 173 SER A N 1
ATOM 1311 C CA . SER A 1 173 ? 30.973 -6.555 0.801 1.00 44.06 173 SER A CA 1
ATOM 1312 C C . SER A 1 173 ? 30.266 -6.143 -0.495 1.00 44.06 173 SER A C 1
ATOM 1314 O O . SER A 1 173 ? 30.823 -6.312 -1.581 1.00 44.06 173 SER A O 1
ATOM 1316 N N . GLU A 1 174 ? 29.018 -5.681 -0.409 1.00 44.16 174 GLU A N 1
ATOM 1317 C CA . GLU A 1 174 ? 28.148 -5.495 -1.579 1.00 44.16 174 GLU A CA 1
ATOM 1318 C C . GLU A 1 174 ? 28.083 -4.036 -2.043 1.00 44.16 174 GLU A C 1
ATOM 1320 O O . GLU A 1 174 ? 28.048 -3.785 -3.246 1.00 44.16 174 GLU A O 1
ATOM 1325 N N . VAL A 1 175 ? 28.194 -3.085 -1.110 1.00 41.16 175 VAL A N 1
ATOM 1326 C CA . VAL A 1 175 ? 28.384 -1.655 -1.413 1.00 41.16 175 VAL A CA 1
ATOM 1327 C C . VAL A 1 175 ? 29.724 -1.450 -2.121 1.00 41.16 175 VAL A C 1
ATOM 1329 O O . VAL A 1 175 ? 29.758 -0.908 -3.222 1.00 41.16 175 VAL A O 1
ATOM 1332 N N . ASP A 1 176 ? 30.793 -2.060 -1.602 1.00 43.66 176 ASP A N 1
ATOM 1333 C CA . ASP A 1 176 ? 32.113 -2.067 -2.245 1.00 43.66 176 ASP A CA 1
ATOM 1334 C C . ASP A 1 176 ? 32.107 -2.717 -3.635 1.00 43.66 176 ASP A C 1
ATOM 1336 O O . ASP A 1 176 ? 32.992 -2.467 -4.456 1.00 43.66 176 ASP A O 1
ATOM 1340 N N . ARG A 1 177 ? 31.160 -3.622 -3.912 1.00 48.38 177 ARG A N 1
ATOM 1341 C CA . ARG A 1 177 ? 31.016 -4.255 -5.229 1.00 48.38 177 ARG A CA 1
ATOM 1342 C C . ARG A 1 177 ? 30.328 -3.314 -6.217 1.00 48.38 177 ARG A C 1
ATOM 1344 O O . ARG A 1 177 ? 30.757 -3.258 -7.366 1.00 48.38 177 ARG A O 1
ATOM 1351 N N . ILE A 1 178 ? 29.305 -2.587 -5.775 1.00 45.94 178 ILE A N 1
ATOM 1352 C CA . ILE A 1 178 ? 28.573 -1.616 -6.598 1.00 45.94 178 ILE A CA 1
ATOM 1353 C C . ILE A 1 178 ? 29.465 -0.410 -6.918 1.00 45.94 178 ILE A C 1
ATOM 1355 O O . ILE A 1 178 ? 29.584 -0.058 -8.089 1.00 45.94 178 ILE A O 1
ATOM 1359 N N . ASP A 1 179 ? 30.197 0.132 -5.941 1.00 44.66 179 ASP A N 1
ATOM 1360 C CA . ASP A 1 179 ? 31.132 1.246 -6.170 1.00 44.66 179 ASP A CA 1
ATOM 1361 C C . ASP A 1 179 ? 32.275 0.866 -7.120 1.00 44.66 179 ASP A C 1
ATOM 1363 O O . ASP A 1 179 ? 32.669 1.652 -7.989 1.00 44.66 179 ASP A O 1
ATOM 1367 N N . ARG A 1 180 ? 32.774 -0.376 -7.032 1.00 46.94 180 ARG A N 1
ATOM 1368 C CA . ARG A 1 180 ? 33.762 -0.901 -7.988 1.00 46.94 180 ARG A CA 1
ATOM 1369 C C . ARG A 1 180 ? 33.185 -1.071 -9.389 1.00 46.94 180 ARG A C 1
ATOM 1371 O O . ARG A 1 180 ? 33.891 -0.807 -10.359 1.00 46.94 180 ARG A O 1
ATOM 1378 N N . GLU A 1 181 ? 31.933 -1.499 -9.513 1.00 47.00 181 GLU A N 1
ATOM 1379 C CA . GLU A 1 181 ? 31.277 -1.685 -10.811 1.00 47.00 181 GLU A CA 1
ATOM 1380 C C . GLU A 1 181 ? 30.968 -0.334 -11.484 1.00 47.00 181 GLU A C 1
ATOM 1382 O O . GLU A 1 181 ? 31.180 -0.194 -12.690 1.00 47.00 181 GLU A O 1
ATOM 1387 N N . ILE A 1 182 ? 30.569 0.680 -10.707 1.00 47.19 182 ILE A N 1
ATOM 1388 C CA . ILE A 1 182 ? 30.393 2.066 -11.172 1.00 47.19 182 ILE A CA 1
ATOM 1389 C C . ILE A 1 182 ? 31.741 2.642 -11.626 1.00 47.19 182 ILE A C 1
ATOM 1391 O O . ILE A 1 182 ? 31.874 3.047 -12.782 1.00 47.19 182 ILE A O 1
ATOM 1395 N N . SER A 1 183 ? 32.777 2.555 -10.784 1.00 47.84 183 SER A N 1
ATOM 1396 C CA . SER A 1 183 ? 34.126 3.051 -11.107 1.00 47.84 183 SER A CA 1
ATOM 1397 C C . SER A 1 183 ? 34.722 2.367 -12.346 1.00 47.84 183 SER A C 1
ATOM 1399 O O . SER A 1 183 ? 35.379 3.000 -13.173 1.00 47.84 183 SER A O 1
ATOM 1401 N N . ARG A 1 184 ? 34.469 1.062 -12.526 1.00 52.72 184 ARG A N 1
ATOM 1402 C CA . ARG A 1 184 ? 34.929 0.304 -13.698 1.00 52.72 184 ARG A CA 1
ATOM 1403 C C . ARG A 1 184 ? 34.255 0.775 -14.985 1.00 52.72 184 ARG A C 1
ATOM 1405 O O . ARG A 1 184 ? 34.920 0.863 -16.014 1.00 52.72 184 ARG A O 1
ATOM 1412 N N . ARG A 1 185 ? 32.956 1.079 -14.944 1.00 48.44 185 ARG A N 1
ATOM 1413 C CA . ARG A 1 185 ? 32.198 1.540 -16.119 1.00 48.44 185 ARG A CA 1
ATOM 1414 C C . ARG A 1 185 ? 32.522 2.987 -16.483 1.00 48.44 185 ARG A C 1
ATOM 1416 O O . ARG A 1 185 ? 32.643 3.284 -17.667 1.00 48.44 185 ARG A O 1
ATOM 1423 N N . GLU A 1 186 ? 32.771 3.848 -15.499 1.00 44.84 186 GLU A N 1
ATOM 1424 C CA . GLU A 1 186 ? 33.273 5.209 -15.737 1.00 44.84 186 GLU A CA 1
ATOM 1425 C C . GLU A 1 186 ? 34.682 5.209 -16.353 1.00 44.84 186 GLU A C 1
ATOM 1427 O O . GLU A 1 186 ? 34.982 6.019 -17.228 1.00 44.84 186 GLU A O 1
ATOM 1432 N N . SER A 1 187 ? 35.533 4.248 -15.980 1.00 44.00 187 SER A N 1
ATOM 1433 C CA . SER A 1 187 ? 36.863 4.086 -16.582 1.00 44.00 187 SER A CA 1
ATOM 1434 C C . SER A 1 187 ? 36.805 3.615 -18.048 1.00 44.00 187 SER A C 1
ATOM 1436 O O . SER A 1 187 ? 37.621 4.041 -18.863 1.00 44.00 187 SER A O 1
ATOM 1438 N N . ILE A 1 188 ? 35.802 2.805 -18.414 1.00 46.91 188 ILE A N 1
ATOM 1439 C CA . ILE A 1 188 ? 35.566 2.362 -19.803 1.00 46.91 188 ILE A CA 1
ATOM 1440 C C . ILE A 1 188 ? 35.033 3.511 -20.675 1.00 46.91 188 ILE A C 1
ATOM 1442 O O . ILE A 1 188 ? 35.391 3.605 -21.846 1.00 46.91 188 ILE A O 1
ATOM 1446 N N . LEU A 1 189 ? 34.228 4.415 -20.111 1.00 42.50 189 LEU A N 1
ATOM 1447 C CA . LEU A 1 189 ? 33.672 5.564 -20.836 1.00 42.50 189 LEU A CA 1
ATOM 1448 C C . LEU A 1 189 ? 34.687 6.701 -21.066 1.00 42.50 189 LEU A C 1
ATOM 1450 O O . LEU A 1 189 ? 34.473 7.528 -21.948 1.00 42.50 189 LEU A O 1
ATOM 1454 N N . ASN A 1 190 ? 35.812 6.716 -20.342 1.00 43.50 190 ASN A N 1
ATOM 1455 C CA . ASN A 1 190 ? 36.875 7.720 -20.494 1.00 43.50 190 ASN A CA 1
ATOM 1456 C C . ASN A 1 190 ? 38.021 7.306 -21.442 1.00 43.50 190 ASN A C 1
ATOM 1458 O O . ASN A 1 190 ? 38.938 8.094 -21.667 1.00 43.50 190 ASN A O 1
ATOM 1462 N N . PHE A 1 191 ? 37.974 6.114 -22.047 1.00 37.31 191 PHE A N 1
ATOM 1463 C CA . PHE A 1 191 ? 38.916 5.698 -23.093 1.00 37.31 191 PHE A CA 1
ATOM 1464 C C . PHE A 1 191 ? 38.318 5.933 -24.487 1.00 37.31 191 PHE A C 1
ATOM 1466 O O . PHE A 1 191 ? 37.975 5.001 -25.209 1.00 37.31 191 PHE A O 1
ATOM 1473 N N . THR A 1 192 ? 38.216 7.202 -24.885 1.00 39.22 192 THR A N 1
ATOM 1474 C CA . THR A 1 192 ? 38.105 7.555 -26.310 1.00 39.22 192 THR A CA 1
ATOM 1475 C C . THR A 1 192 ? 39.467 8.103 -26.739 1.00 39.22 192 THR A C 1
ATOM 1477 O O . THR A 1 192 ? 39.839 9.178 -26.265 1.00 39.22 192 THR A O 1
ATOM 1480 N N . PRO A 1 193 ? 40.268 7.398 -27.560 1.00 37.31 193 PRO A N 1
ATOM 1481 C CA . PRO A 1 193 ? 41.480 7.994 -28.101 1.00 37.31 193 PRO A CA 1
ATOM 1482 C C . PRO A 1 193 ? 41.055 9.101 -29.068 1.00 37.31 193 PRO A C 1
ATOM 1484 O O . PRO A 1 193 ? 40.342 8.844 -30.038 1.00 37.31 193 PRO A O 1
ATOM 1487 N N . ALA A 1 194 ? 41.452 10.336 -28.767 1.00 41.78 194 ALA A N 1
ATOM 1488 C CA . ALA A 1 194 ? 41.334 11.442 -29.703 1.00 41.78 194 ALA A CA 1
ATOM 1489 C C . ALA A 1 194 ? 42.147 11.093 -30.960 1.00 41.78 194 ALA A C 1
ATOM 1491 O O . ALA A 1 194 ? 43.359 10.889 -30.871 1.00 41.78 194 ALA A O 1
ATOM 1492 N N . ALA A 1 195 ? 41.448 10.954 -32.086 1.00 41.69 195 ALA A N 1
ATOM 1493 C CA . ALA A 1 195 ? 42.028 10.913 -33.424 1.00 41.69 195 ALA A CA 1
ATOM 1494 C C . ALA A 1 195 ? 42.249 12.338 -33.941 1.00 41.69 195 ALA A C 1
ATOM 1496 O O . ALA A 1 195 ? 41.410 13.212 -33.617 1.00 41.69 195 ALA A O 1
#

Secondary structure (DSSP, 8-state):
-EEEEEEETTTTEEEEEETTS-EEEE-TT--STT-EEPPHHHHHHHHHHS-PEEEEEEES-HHHHHHHHHHHHHHHHHHHHHHHHHHHHHHHHHT--HHHHHHHHHHHHHHHHHH-HHHHHHHHHHHTT-HHHHH-HHHHHHHHHHHHHHHS--SSS--------S----SHHHHHHHHHHHHHHHHHHT-----

Organism: NCBI:txid2528011

Sequence (195 aa):
MLNLIASSPADGWAVVRADDGEVSLLRPPYDSADRETLTSSGLERVFRDGGFLVREMPFESWSSLVATLIRERREALGPDRLEAAARAAFEVLKMATSDQIRGHLARLREASLASGTGQAQLVLRALLDAPALLADPALMREAALLMAELATPVHGRHGLASRQSAWGVRRDSEVDRIDREISRRESILNFTPAA

Radius of gyration: 20.96 Å; chains: 1; bounding box: 68×32×53 Å

Foldseek 3Di:
DKKWFKADLQQLWTWIADPVRWIWIAGPVRDPVPTHTDDPVRVVCCVVPPNIDTDTDDDPDSLVVNVVSVVSSDVVCDDVNVVVVLVVVLVVLQVDALVRLVVLLVVLLVVCVRPNLPVSLVVLVSNCPHPNCVVDPVSVVSSVVSNVVSPPPPPDDDDDDDDDDPDPDPPPPVVVVVVVVVVVVVVVVPPDPDD